Protein 4H1X (pdb70)

Structure (mmCIF, N/CA/C/O backbone):
data_4H1X
#
_entry.id   4H1X
#
_cell.length_a   72.743
_cell.length_b   61.624
_cell.length_c   67.227
_cell.angle_alpha   90.000
_cell.angle_beta   120.300
_cell.angle_gamma   90.000
#
_symmetry.space_group_name_H-M   'C 1 2 1'
#
loop_
_entity.id
_entity.type
_entity.pdbx_description
1 polymer 'Phosphate-binding protein pstS 2'
2 non-polymer 'CHLORIDE ION'
3 non-polymer 'CITRIC ACID'
4 water water
#
loop_
_atom_site.group_PDB
_atom_site.id
_atom_site.type_symbol
_atom_site.label_atom_id
_atom_site.label_alt_id
_atom_site.label_comp_id
_atom_site.label_asym_id
_atom_site.label_entity_id
_atom_site.label_seq_id
_atom_site.pdbx_PDB_ins_code
_atom_site.Cartn_x
_atom_site.Cartn_y
_atom_site.Cartn_z
_atom_site.occupancy
_atom_site.B_iso_or_equiv
_atom_site.auth_seq_id
_atom_site.auth_comp_id
_atom_site.auth_asym_id
_atom_site.auth_atom_id
_atom_site.pdbx_PDB_model_num
ATOM 1 N N . GLY A 1 9 ? 4.628 -15.500 8.242 1.00 34.93 35 GLY A N 1
ATOM 2 C CA . GLY A 1 9 ? 3.537 -14.779 8.890 1.00 33.83 35 GLY A CA 1
ATOM 3 C C . GLY A 1 9 ? 3.603 -13.270 8.727 1.00 33.61 35 GLY A C 1
ATOM 4 O O . GLY A 1 9 ? 4.488 -12.763 8.035 1.00 30.90 35 GLY A O 1
ATOM 5 N N . THR A 1 10 ? 2.659 -12.553 9.385 1.00 28.57 36 THR A N 1
ATOM 6 C CA . THR A 1 10 ? 2.490 -11.091 9.371 1.00 27.65 36 THR A CA 1
ATOM 7 C C . THR A 1 10 ? 3.614 -10.380 10.157 1.00 26.50 36 THR A C 1
ATOM 8 O O . THR A 1 10 ? 3.800 -10.659 11.346 1.00 26.08 36 THR A O 1
ATOM 12 N N . ILE A 1 11 ? 4.300 -9.427 9.515 1.00 18.05 37 ILE A N 1
ATOM 13 C CA . ILE A 1 11 ? 5.392 -8.688 10.180 1.00 16.47 37 ILE A CA 1
ATOM 14 C C . ILE A 1 11 ? 4.814 -7.732 11.238 1.00 19.86 37 ILE A C 1
ATOM 15 O O . ILE A 1 11 ? 3.895 -6.954 10.936 1.00 21.30 37 ILE A O 1
ATOM 20 N N . GLU A 1 12 ? 5.349 -7.799 12.469 1.00 14.89 38 GLU A N 1
ATOM 21 C CA A GLU A 1 12 ? 4.942 -6.911 13.559 0.50 13.87 38 GLU A CA 1
ATOM 22 C CA B GLU A 1 12 ? 4.928 -6.907 13.555 0.50 14.14 38 GLU A CA 1
ATOM 23 C C . GLU A 1 12 ? 6.005 -5.816 13.662 1.00 15.72 38 GLU A C 1
ATOM 24 O O . GLU A 1 12 ? 7.106 -6.056 14.165 1.00 15.76 38 GLU A O 1
ATOM 35 N N . VAL A 1 13 ? 5.704 -4.638 13.108 1.00 9.92 39 VAL A N 1
ATOM 36 C CA . VAL A 1 13 ? 6.649 -3.527 13.106 1.00 9.54 39 VAL A CA 1
ATOM 37 C C . VAL A 1 13 ? 6.644 -2.860 14.491 1.00 12.72 39 VAL A C 1
ATOM 38 O O . VAL A 1 13 ? 5.592 -2.445 14.985 1.00 12.39 39 VAL A O 1
ATOM 42 N N . ILE A 1 14 ? 7.807 -2.776 15.111 1.00 10.51 40 ILE A N 1
ATOM 43 C CA . ILE A 1 14 ? 7.970 -2.095 16.400 1.00 10.52 40 ILE A CA 1
ATOM 44 C C . ILE A 1 14 ? 8.566 -0.729 16.117 1.00 14.35 40 ILE A C 1
ATOM 45 O O . ILE A 1 14 ? 9.690 -0.659 15.625 1.00 13.59 40 ILE A O 1
ATOM 50 N N . SER A 1 15 ? 7.828 0.343 16.419 1.00 12.40 41 SER A N 1
ATOM 51 C CA . SER A 1 15 ? 8.332 1.706 16.230 1.00 12.01 41 SER A CA 1
ATOM 52 C C . SER A 1 15 ? 8.698 2.322 17.578 1.00 14.40 41 SER A C 1
ATOM 53 O O . SER A 1 15 ? 8.114 1.959 18.606 1.00 13.40 41 SER A O 1
ATOM 56 N N . ARG A 1 16 ? 9.640 3.283 17.583 1.00 10.90 42 ARG A N 1
ATOM 57 C CA . ARG A 1 16 ? 9.901 4.029 18.800 1.00 11.06 42 ARG A CA 1
ATOM 58 C C . ARG A 1 16 ? 8.802 5.100 18.931 1.00 15.08 42 ARG A C 1
ATOM 59 O O . ARG A 1 16 ? 8.065 5.339 17.972 1.00 13.67 42 ARG A O 1
ATOM 67 N N . GLU A 1 17 ? 8.638 5.685 20.131 1.00 13.27 43 GLU A N 1
ATOM 68 C CA . GLU A 1 17 ? 7.602 6.692 20.375 1.00 14.03 43 GLU A CA 1
ATOM 69 C C . GLU A 1 17 ? 7.853 7.969 19.574 1.00 17.66 43 GLU A C 1
ATOM 70 O O . GLU A 1 17 ? 8.978 8.239 19.181 1.00 16.52 43 GLU A O 1
ATOM 76 N N . ASN A 1 18 ? 6.783 8.722 19.300 1.00 15.78 44 ASN A N 1
ATOM 77 C CA . ASN A 1 18 ? 6.861 9.993 18.577 1.00 15.78 44 ASN A CA 1
ATOM 78 C C . ASN A 1 18 ? 7.790 10.955 19.324 1.00 17.50 44 ASN A C 1
ATOM 79 O O . ASN A 1 18 ? 7.684 11.077 20.545 1.00 18.73 44 ASN A O 1
ATOM 84 N N . GLY A 1 19 ? 8.708 11.577 18.603 1.00 13.74 45 GLY A N 1
ATOM 85 C CA . GLY A 1 19 ? 9.677 12.500 19.189 1.00 14.40 45 GLY A CA 1
ATOM 86 C C . GLY A 1 19 ? 10.998 11.853 19.553 1.00 17.40 45 GLY A C 1
ATOM 87 O O . GLY A 1 19 ? 11.951 12.562 19.879 1.00 17.55 45 GLY A O 1
ATOM 88 N N . SER A 1 20 ? 11.075 10.497 19.513 1.00 13.66 46 SER A N 1
ATOM 89 C CA . SER A 1 20 ? 12.324 9.763 19.786 1.00 12.98 46 SER A CA 1
ATOM 90 C C . SER A 1 20 ? 13.413 10.200 18.798 1.00 14.69 46 SER A C 1
ATOM 91 O O . SER A 1 20 ? 13.155 10.251 17.597 1.00 12.08 46 SER A O 1
ATOM 94 N N . GLY A 1 21 ? 14.616 10.491 19.289 1.00 14.29 47 GLY A N 1
ATOM 95 C CA . GLY A 1 21 ? 15.717 10.862 18.396 1.00 13.98 47 GLY A CA 1
ATOM 96 C C . GLY A 1 21 ? 16.128 9.722 17.473 1.00 16.98 47 GLY A C 1
ATOM 97 O O . GLY A 1 21 ? 16.425 9.950 16.299 1.00 15.71 47 GLY A O 1
ATOM 98 N N . THR A 1 22 ? 16.106 8.474 17.986 1.00 13.65 48 THR A N 1
ATOM 99 C CA . THR A 1 22 ? 16.439 7.285 17.198 1.00 14.36 48 THR A CA 1
ATOM 100 C C . THR A 1 22 ? 15.400 7.093 16.094 1.00 16.22 48 THR A C 1
ATOM 101 O O . THR A 1 22 ? 15.777 6.783 14.959 1.00 14.37 48 THR A O 1
ATOM 105 N N . ARG A 1 23 ? 14.104 7.348 16.413 1.00 13.36 49 ARG A N 1
ATOM 106 C CA . ARG A 1 23 ? 13.042 7.271 15.400 1.00 11.96 49 ARG A CA 1
ATOM 107 C C . ARG A 1 23 ? 13.286 8.321 14.302 1.00 14.96 49 ARG A C 1
ATOM 108 O O . ARG A 1 23 ? 13.166 8.009 13.124 1.00 13.72 49 ARG A O 1
ATOM 116 N N . GLY A 1 24 ? 13.620 9.535 14.712 1.00 14.24 50 GLY A N 1
ATOM 117 C CA . GLY A 1 24 ? 13.886 10.637 13.789 1.00 14.58 50 GLY A CA 1
ATOM 118 C C . GLY A 1 24 ? 14.999 10.279 12.826 1.00 17.28 50 GLY A C 1
ATOM 119 O O . GLY A 1 24 ? 14.858 10.455 11.619 1.00 17.83 50 GLY A O 1
ATOM 120 N N . ALA A 1 25 ? 16.094 9.739 13.361 1.00 14.79 51 ALA A N 1
ATOM 121 C CA . ALA A 1 25 ? 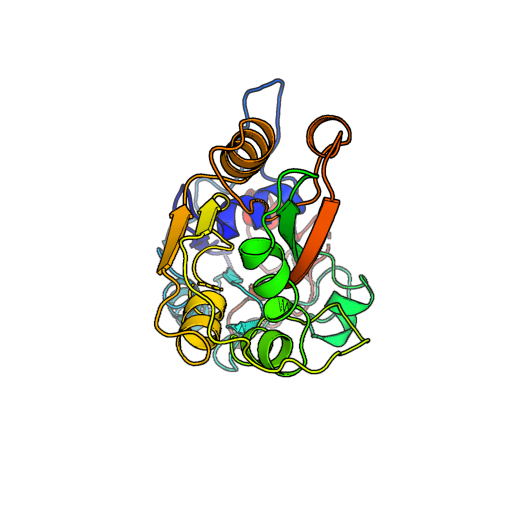17.251 9.341 12.554 1.00 15.19 51 ALA A CA 1
ATOM 122 C C . ALA A 1 25 ? 16.892 8.201 11.603 1.00 17.17 51 ALA A C 1
ATOM 123 O O . ALA A 1 25 ? 17.151 8.295 10.396 1.00 17.73 51 ALA A O 1
ATOM 125 N N . PHE A 1 26 ? 16.294 7.126 12.143 1.00 11.83 52 PHE A N 1
ATOM 126 C CA . PHE A 1 26 ? 15.902 5.960 11.355 1.00 12.14 52 PHE A CA 1
ATOM 127 C C . PHE A 1 26 ? 15.000 6.348 10.185 1.00 15.61 52 PHE A C 1
ATOM 128 O O . PHE A 1 26 ? 15.285 5.979 9.053 1.00 14.81 52 PHE A O 1
ATOM 136 N N . THR A 1 27 ? 13.916 7.078 10.456 1.00 14.28 53 THR A N 1
ATOM 137 C CA . THR A 1 27 ? 12.968 7.457 9.414 1.00 14.36 53 THR A CA 1
ATOM 138 C C . THR A 1 27 ? 13.608 8.416 8.393 1.00 18.02 53 THR A C 1
ATOM 139 O O . THR A 1 27 ? 13.299 8.308 7.212 1.00 18.02 53 THR A O 1
ATOM 143 N N . GLU A 1 28 ? 14.515 9.310 8.833 1.00 14.96 54 GLU A N 1
ATOM 144 C CA . GLU A 1 28 ? 15.217 10.205 7.894 1.00 17.14 54 GLU A CA 1
ATOM 145 C C . GLU A 1 28 ? 16.156 9.389 6.965 1.00 21.63 54 GLU A C 1
ATOM 146 O O . GLU A 1 28 ? 16.089 9.527 5.741 1.00 21.13 54 GLU A O 1
ATOM 152 N N . ILE A 1 29 ? 17.029 8.560 7.557 1.00 18.15 55 ILE A N 1
ATOM 153 C CA . ILE A 1 29 ? 18.014 7.769 6.807 1.00 18.13 55 ILE A CA 1
ATOM 154 C C . ILE A 1 29 ? 17.347 6.800 5.794 1.00 23.05 55 ILE A C 1
ATOM 155 O O . ILE A 1 29 ? 17.820 6.696 4.657 1.00 23.26 55 ILE A O 1
ATOM 160 N N . THR A 1 30 ? 16.268 6.104 6.190 1.00 19.08 56 THR A N 1
ATOM 161 C CA . THR A 1 30 ? 15.566 5.161 5.299 1.00 19.53 56 THR A CA 1
ATOM 162 C C . THR A 1 30 ? 14.656 5.872 4.260 1.00 23.81 56 THR A C 1
ATOM 163 O O . THR A 1 30 ? 14.167 5.219 3.336 1.00 23.31 56 THR A O 1
ATOM 167 N N . GLY A 1 31 ? 14.405 7.169 4.448 1.00 21.18 57 GLY A N 1
ATOM 168 C CA . GLY A 1 31 ? 13.550 7.954 3.562 1.00 21.88 57 GLY A CA 1
ATOM 169 C C . GLY A 1 31 ? 12.059 7.838 3.833 1.00 27.21 57 GLY A C 1
ATOM 170 O O . GLY A 1 31 ? 11.242 8.237 2.989 1.00 28.20 57 GLY A O 1
ATOM 171 N N . ILE A 1 32 ? 11.698 7.284 5.023 1.00 21.91 58 ILE A N 1
ATOM 172 C CA A ILE A 1 32 ? 10.315 7.112 5.476 0.50 21.39 58 ILE A CA 1
ATOM 173 C CA B ILE A 1 32 ? 10.323 7.114 5.492 0.50 21.85 58 ILE A CA 1
ATOM 174 C C . ILE A 1 32 ? 9.771 8.484 5.883 1.00 24.22 58 ILE A C 1
ATOM 175 O O . ILE A 1 32 ? 8.570 8.713 5.787 1.00 22.45 58 ILE A O 1
ATOM 184 N N . LEU A 1 33 ? 10.663 9.387 6.323 1.00 22.73 59 LEU A N 1
ATOM 185 C CA . LEU A 1 33 ? 10.343 10.759 6.708 1.00 24.55 59 LEU A CA 1
ATOM 186 C C . LEU A 1 33 ? 10.646 11.611 5.488 1.00 33.27 59 LEU A C 1
ATOM 187 O O . LEU A 1 33 ? 11.819 11.804 5.153 1.00 31.30 59 LEU A O 1
ATOM 192 N N . LYS A 1 34 ? 9.588 12.039 4.780 1.00 34.38 60 LYS A N 1
ATOM 193 C CA . LYS A 1 34 ? 9.684 12.837 3.552 1.00 36.96 60 LYS A CA 1
ATOM 194 C C . LYS A 1 34 ? 9.204 14.264 3.779 1.00 45.61 60 LYS A C 1
ATOM 195 O O . LYS A 1 34 ? 8.243 14.480 4.514 1.00 44.37 60 LYS A O 1
ATOM 201 N N . LYS A 1 35 ? 9.854 15.236 3.126 1.00 47.73 61 LYS A N 1
ATOM 202 C CA . LYS A 1 35 ? 9.456 16.635 3.231 1.00 50.51 61 LYS A CA 1
ATOM 203 C C . LYS A 1 35 ? 8.854 17.114 1.912 1.00 60.60 61 LYS A C 1
ATOM 204 O O . LYS A 1 35 ? 9.563 17.2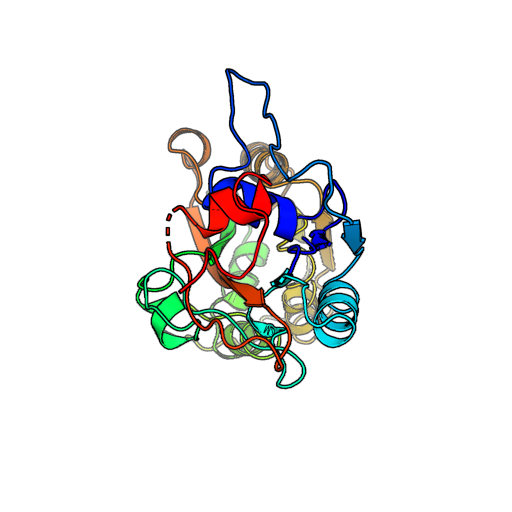03 0.903 1.00 60.56 61 LYS A O 1
ATOM 206 N N . ASP A 1 36 ? 7.535 17.385 1.917 1.00 61.61 62 ASP A N 1
ATOM 207 C CA . ASP A 1 36 ? 6.804 17.929 0.767 1.00 63.90 62 ASP A CA 1
ATOM 208 C C . ASP A 1 36 ? 6.650 19.445 1.003 1.00 70.80 62 ASP A C 1
ATOM 209 O O . ASP A 1 36 ? 5.536 19.974 1.104 1.00 71.35 62 ASP A O 1
ATOM 211 N N . GLY A 1 37 ? 7.805 20.105 1.125 1.00 68.17 63 GLY A N 1
ATOM 212 C CA . GLY A 1 37 ? 7.957 21.526 1.418 1.00 68.77 63 GLY A CA 1
ATOM 213 C C . GLY A 1 37 ? 8.663 21.703 2.747 1.00 73.09 63 GLY A C 1
ATOM 214 O O . GLY A 1 37 ? 9.676 21.038 2.999 1.00 72.41 63 GLY A O 1
ATOM 215 N N . ASP A 1 38 ? 8.122 22.575 3.622 1.00 70.05 64 ASP A N 1
ATOM 216 C CA . ASP A 1 38 ? 8.657 22.778 4.976 1.00 69.10 64 ASP A CA 1
ATOM 217 C C . ASP A 1 38 ? 7.774 22.008 5.993 1.00 71.16 64 ASP A C 1
ATOM 218 O O . ASP A 1 38 ? 7.770 22.314 7.191 1.00 71.10 64 ASP A O 1
ATOM 223 N N . LYS A 1 39 ? 7.045 20.989 5.485 1.00 65.50 65 LYS A N 1
ATOM 224 C CA . LYS A 1 39 ? 6.174 20.083 6.231 1.00 63.81 65 LYS A CA 1
ATOM 225 C C . LYS A 1 39 ? 6.658 18.644 6.013 1.00 63.26 65 LYS A C 1
ATOM 226 O O . LYS A 1 39 ? 6.651 18.152 4.878 1.00 63.21 65 LYS A O 1
ATOM 228 N N . LYS A 1 40 ? 7.119 17.991 7.093 1.00 55.56 66 LYS A N 1
ATOM 229 C CA . LYS A 1 40 ? 7.632 16.617 7.049 1.00 52.70 66 LYS A CA 1
ATOM 230 C C . LYS A 1 40 ? 6.534 15.598 7.383 1.00 50.29 66 LYS A C 1
ATOM 231 O O . LYS A 1 40 ? 5.825 15.770 8.381 1.00 50.63 66 LYS A O 1
ATOM 237 N N . ILE A 1 41 ? 6.398 14.546 6.544 1.00 41.32 67 ILE A N 1
ATOM 238 C CA A ILE A 1 41 ? 5.426 13.469 6.750 0.50 39.94 67 ILE A CA 1
ATOM 239 C CA B ILE A 1 41 ? 5.420 13.473 6.751 0.50 39.75 67 ILE A CA 1
ATOM 240 C C . ILE A 1 41 ? 6.179 12.177 7.100 1.00 39.73 67 ILE A C 1
ATOM 241 O O . ILE A 1 41 ? 7.035 11.735 6.331 1.00 38.09 67 ILE A O 1
ATOM 250 N N . ASP A 1 42 ? 5.879 11.599 8.286 1.00 31.83 68 ASP A N 1
ATOM 251 C CA . ASP A 1 42 ? 6.473 10.348 8.772 1.00 28.93 68 ASP A CA 1
ATOM 252 C C . ASP A 1 42 ? 5.600 9.213 8.254 1.00 30.30 68 ASP A C 1
ATOM 253 O O . ASP A 1 42 ? 4.480 9.025 8.744 1.00 30.75 68 ASP A O 1
ATOM 258 N N . ASN A 1 43 ? 6.110 8.443 7.280 1.00 23.15 69 ASN A N 1
ATOM 259 C CA . ASN A 1 43 ? 5.329 7.365 6.677 1.00 21.83 69 ASN A CA 1
ATOM 260 C C . ASN A 1 43 ? 5.441 6.018 7.432 1.00 21.85 69 ASN A C 1
ATOM 261 O O . ASN A 1 43 ? 5.085 4.977 6.863 1.00 20.11 69 ASN A O 1
ATOM 266 N N . THR A 1 44 ? 5.866 6.040 8.715 1.00 18.46 70 THR A N 1
ATOM 267 C CA . THR A 1 44 ? 5.944 4.820 9.542 1.00 17.19 70 THR A CA 1
ATOM 268 C C . THR A 1 44 ? 4.601 4.095 9.475 1.00 19.53 70 THR A C 1
ATOM 269 O O . THR A 1 44 ? 3.556 4.734 9.657 1.00 18.81 70 THR A O 1
ATOM 273 N N . ALA A 1 45 ? 4.627 2.779 9.206 1.00 16.51 71 ALA A N 1
ATOM 274 C CA . ALA A 1 45 ? 3.420 1.952 9.112 1.00 16.69 71 ALA A CA 1
ATOM 275 C C . ALA A 1 45 ? 2.403 2.318 10.202 1.00 19.19 71 ALA A C 1
ATOM 276 O O . ALA A 1 45 ? 2.767 2.411 11.379 1.00 16.47 71 ALA A O 1
ATOM 278 N N . LYS A 1 46 ? 1.144 2.567 9.794 1.00 17.76 72 LYS A N 1
ATOM 279 C CA . LYS A 1 46 ? 0.072 2.911 10.736 1.00 18.53 72 LYS A CA 1
ATOM 280 C C . LYS A 1 46 ? -0.289 1.710 11.635 1.00 18.73 72 LYS A C 1
ATOM 281 O O . LYS A 1 46 ? -0.929 1.910 12.657 1.00 18.43 72 LYS A O 1
ATOM 287 N N . THR A 1 47 ? 0.146 0.482 11.271 1.00 14.45 73 THR A N 1
ATOM 288 C CA . THR A 1 47 ? -0.104 -0.721 12.082 1.00 14.64 73 THR A CA 1
ATOM 289 C C . THR A 1 47 ? 0.972 -0.910 13.156 1.00 16.39 73 THR A C 1
ATOM 290 O O . THR A 1 47 ? 0.781 -1.733 14.065 1.00 15.64 73 THR A O 1
ATOM 294 N N . ALA A 1 48 ? 2.117 -0.182 13.045 1.00 12.50 74 ALA A N 1
ATOM 295 C CA . ALA A 1 48 ? 3.241 -0.345 13.975 1.00 11.80 74 ALA A CA 1
ATOM 296 C C . ALA A 1 48 ? 2.852 -0.077 15.422 1.00 14.07 74 ALA A C 1
ATOM 297 O O . ALA A 1 48 ? 2.109 0.860 15.716 1.00 13.33 74 ALA A O 1
ATOM 299 N N . VAL A 1 49 ? 3.314 -0.940 16.327 1.00 11.40 75 VAL A N 1
ATOM 300 C CA . VAL A 1 49 ? 3.078 -0.728 17.765 1.00 11.67 75 VAL A CA 1
ATOM 301 C C . VAL A 1 49 ? 4.266 0.071 18.293 1.00 15.24 75 VAL A C 1
ATOM 302 O O . VAL A 1 49 ? 5.343 0.071 17.691 1.00 16.02 75 VAL A O 1
ATOM 306 N N . ILE A 1 50 ? 4.089 0.729 19.424 1.00 10.28 76 ILE A N 1
ATOM 307 C CA . ILE A 1 50 ? 5.116 1.619 19.975 1.00 10.11 76 ILE A CA 1
ATOM 308 C C . ILE A 1 50 ? 5.795 1.057 21.214 1.00 13.69 76 ILE A C 1
ATOM 309 O O . ILE A 1 50 ? 5.122 0.549 22.135 1.00 12.45 76 ILE A O 1
ATOM 314 N N . GLN A 1 51 ? 7.120 1.276 21.280 1.00 10.47 77 GLN A N 1
ATOM 315 C CA . GLN A 1 51 ? 7.960 0.993 22.444 1.00 11.46 77 GLN A CA 1
ATOM 316 C C . GLN A 1 51 ? 8.673 2.320 22.802 1.00 17.32 77 GLN A C 1
ATOM 317 O O . GLN A 1 51 ? 9.104 3.058 21.918 1.00 17.10 77 GLN A O 1
ATOM 323 N N . ASN A 1 52 ? 8.723 2.624 24.100 1.00 17.91 78 ASN A N 1
ATOM 324 C CA A ASN A 1 52 ? 9.222 3.895 24.639 0.50 17.43 78 ASN A CA 1
ATOM 325 C CA B ASN A 1 52 ? 9.218 3.900 24.612 0.50 17.83 78 ASN A CA 1
ATOM 326 C C . ASN A 1 52 ? 10.737 3.948 24.870 1.00 21.40 78 ASN A C 1
ATOM 327 O O . ASN A 1 52 ? 11.254 5.013 25.258 1.00 21.26 78 ASN A O 1
ATOM 336 N N . SER A 1 53 ? 11.457 2.832 24.664 1.00 15.72 79 SER A N 1
ATOM 337 C CA . SER A 1 53 ? 12.909 2.805 24.904 1.00 15.22 79 SER A CA 1
ATOM 338 C C . SER A 1 53 ? 13.601 1.700 24.131 1.00 19.94 79 SER A C 1
ATOM 339 O O . SER A 1 53 ? 12.932 0.786 23.638 1.00 17.21 79 SER A O 1
ATOM 342 N N . THR A 1 54 ? 14.955 1.722 24.154 1.00 18.41 80 THR A N 1
ATOM 343 C CA . THR A 1 54 ? 15.793 0.682 23.565 1.00 19.05 80 THR A CA 1
ATOM 344 C C . THR A 1 54 ? 15.455 -0.669 24.224 1.00 20.46 80 THR A C 1
ATOM 345 O O . THR A 1 54 ? 15.274 -1.652 23.499 1.00 17.65 80 THR A O 1
ATOM 349 N N . GLU A 1 55 ? 15.339 -0.703 25.589 1.00 16.43 81 GLU A N 1
ATOM 350 C CA A GLU A 1 55 ? 15.014 -1.905 26.362 0.50 17.24 81 GLU A CA 1
ATOM 351 C CA B GLU A 1 55 ? 15.043 -1.962 26.282 0.50 17.13 81 GLU A CA 1
ATOM 352 C C . GLU A 1 55 ? 13.643 -2.464 25.937 1.00 20.31 81 GLU A C 1
ATOM 353 O O . GLU A 1 55 ? 13.459 -3.676 25.844 1.00 20.39 81 GLU A O 1
ATOM 364 N N . GLY A 1 56 ? 12.699 -1.550 25.708 1.00 14.84 82 GLY A N 1
ATOM 365 C CA . GLY A 1 56 ? 11.3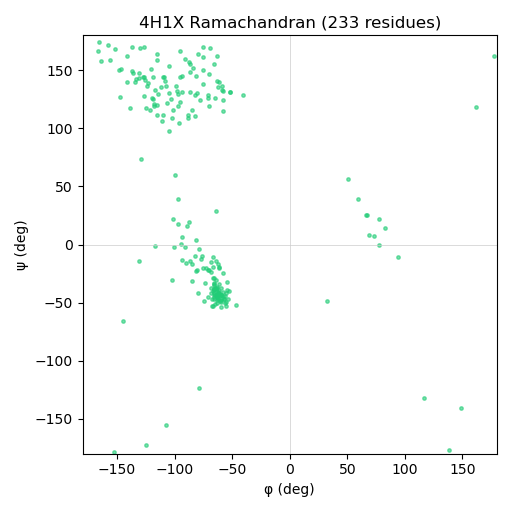42 -1.894 25.313 1.00 15.39 82 GLY A CA 1
ATOM 366 C C . GLY A 1 56 ? 11.319 -2.536 23.937 1.00 16.93 82 GLY A C 1
ATOM 367 O O . GLY A 1 56 ? 10.626 -3.539 23.737 1.00 14.33 82 GLY A O 1
ATOM 368 N N . VAL A 1 57 ? 12.126 -1.983 22.992 1.00 12.53 83 VAL A N 1
ATOM 369 C CA . VAL A 1 57 ? 12.240 -2.548 21.629 1.00 10.99 83 VAL A CA 1
ATOM 370 C C . VAL A 1 57 ? 12.831 -3.963 21.750 1.00 14.46 83 VAL A C 1
ATOM 371 O O . VAL A 1 57 ? 12.224 -4.905 21.244 1.00 12.44 83 VAL A O 1
ATOM 375 N N . LEU A 1 58 ? 13.950 -4.118 22.488 1.00 13.81 84 LEU A N 1
ATOM 376 C CA . LEU A 1 58 ? 14.613 -5.424 22.713 1.00 14.75 84 LEU A CA 1
ATOM 377 C C . LEU A 1 58 ? 13.647 -6.458 23.267 1.00 17.08 84 LEU A C 1
ATOM 378 O O . LEU A 1 58 ? 13.581 -7.561 22.728 1.00 17.30 84 LEU A O 1
ATOM 383 N N . SER A 1 59 ? 12.861 -6.091 24.291 1.00 15.27 85 SER A N 1
ATOM 384 C CA . SER A 1 59 ? 11.877 -6.975 24.923 1.00 15.12 85 SER A CA 1
ATOM 385 C C . SER A 1 59 ? 10.782 -7.399 23.924 1.00 17.22 85 SER A C 1
ATOM 386 O O . SER A 1 59 ? 10.402 -8.576 23.897 1.00 16.10 85 SER A O 1
ATOM 389 N N . ALA A 1 60 ? 10.229 -6.427 23.164 1.00 12.36 86 ALA A N 1
ATOM 390 C CA . ALA A 1 60 ? 9.176 -6.692 22.189 1.00 13.48 86 ALA A CA 1
ATOM 391 C C . ALA A 1 60 ? 9.679 -7.618 21.072 1.00 15.14 86 ALA A C 1
ATOM 392 O O . ALA A 1 60 ? 8.947 -8.516 20.649 1.00 15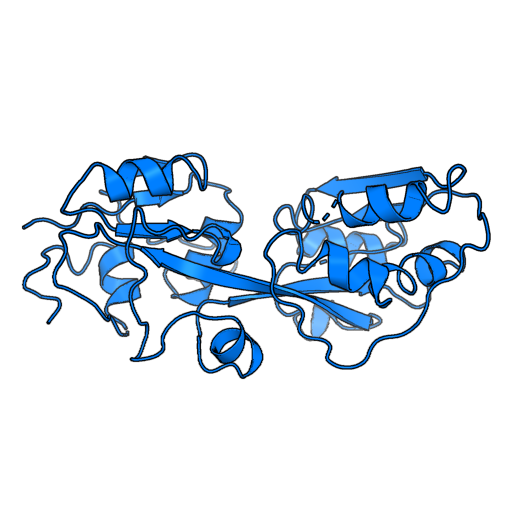.21 86 ALA A O 1
ATOM 394 N N . VAL A 1 61 ? 10.913 -7.384 20.566 1.00 11.23 87 VAL A N 1
ATOM 395 C CA . VAL A 1 61 ? 11.456 -8.223 19.473 1.00 10.43 87 VAL A CA 1
ATOM 396 C C . VAL A 1 61 ? 11.788 -9.635 20.011 1.00 14.22 87 VAL A C 1
ATOM 397 O O . VAL A 1 61 ? 11.402 -10.629 19.397 1.00 12.40 87 VAL A O 1
ATOM 401 N N . GLN A 1 62 ? 12.447 -9.720 21.183 1.00 15.11 88 GLN A N 1
ATOM 402 C CA . GLN A 1 62 ? 12.732 -11.033 21.796 1.00 15.71 88 GLN A CA 1
ATOM 403 C C . GLN A 1 62 ? 11.417 -11.792 22.114 1.00 18.28 88 GLN A C 1
ATOM 404 O O . GLN A 1 62 ? 11.387 -13.014 22.049 1.00 17.85 88 GLN A O 1
ATOM 410 N N . GLY A 1 63 ? 10.364 -11.057 22.480 1.00 15.71 89 GLY A N 1
ATOM 411 C CA . GLY A 1 63 ? 9.087 -11.629 22.894 1.00 15.57 89 GLY A CA 1
ATOM 412 C C . GLY A 1 63 ? 8.114 -12.046 21.808 1.00 18.96 89 GLY A C 1
ATOM 413 O O . GLY A 1 63 ? 7.091 -12.689 22.092 1.00 19.06 89 GLY A O 1
ATOM 414 N N . ASN A 1 64 ? 8.406 -11.681 20.552 1.00 15.52 90 ASN A N 1
ATOM 415 C CA . ASN A 1 64 ? 7.498 -11.980 19.454 1.00 15.43 90 ASN A CA 1
ATOM 416 C C . ASN A 1 64 ? 8.290 -12.431 18.225 1.00 17.08 90 ASN A C 1
ATOM 417 O O . ASN A 1 64 ? 9.068 -11.645 17.686 1.00 14.87 90 ASN A O 1
ATOM 422 N N . ALA A 1 65 ? 8.074 -13.692 17.781 1.00 14.97 91 ALA A N 1
ATOM 423 C CA . ALA A 1 65 ? 8.795 -14.288 16.643 1.00 14.54 91 ALA A CA 1
ATOM 424 C C . ALA A 1 65 ? 8.713 -13.468 15.338 1.00 17.46 91 ALA A C 1
ATOM 425 O O . ALA A 1 65 ? 9.651 -13.527 14.536 1.00 15.42 91 ALA A O 1
ATOM 427 N N . ASN A 1 66 ? 7.584 -12.767 15.112 1.00 14.73 92 ASN A N 1
ATOM 428 C CA . ASN A 1 66 ? 7.335 -12.002 13.878 1.00 15.24 92 ASN A CA 1
ATOM 429 C C . ASN A 1 66 ? 7.726 -10.529 13.955 1.00 15.71 92 ASN A C 1
ATOM 430 O O . ASN A 1 66 ? 7.443 -9.781 13.006 1.00 14.25 92 ASN A O 1
ATOM 435 N N . ALA A 1 67 ? 8.361 -10.098 15.054 1.00 12.72 93 ALA A N 1
ATOM 436 C CA . ALA A 1 67 ? 8.608 -8.673 15.209 1.00 11.45 93 ALA A CA 1
ATOM 437 C C . ALA A 1 67 ? 9.919 -8.196 14.568 1.00 12.73 93 ALA A C 1
ATOM 438 O O . ALA A 1 67 ? 10.858 -8.970 14.342 1.00 12.57 93 ALA A O 1
ATOM 440 N N . ILE A 1 68 ? 9.951 -6.900 14.258 1.00 9.34 94 ILE A N 1
ATOM 441 C CA . ILE A 1 68 ? 11.133 -6.203 13.762 1.00 8.71 94 ILE A CA 1
ATOM 442 C C . ILE A 1 68 ? 11.159 -4.817 14.391 1.00 12.03 94 ILE A C 1
ATOM 443 O O . ILE A 1 68 ? 10.108 -4.166 14.503 1.00 11.47 94 ILE A O 1
ATOM 448 N N . GLY A 1 69 ? 12.348 -4.370 14.767 1.00 8.78 95 GLY A N 1
ATOM 449 C CA . GLY A 1 69 ? 12.496 -3.053 15.382 1.00 9.74 95 GLY A CA 1
ATOM 450 C C . GLY A 1 69 ? 13.874 -2.494 15.106 1.00 14.28 95 GLY A C 1
ATOM 451 O O . GLY A 1 69 ? 14.673 -3.117 14.394 1.00 13.00 95 GLY A O 1
ATOM 452 N N . TYR A 1 70 ? 14.148 -1.297 15.646 1.00 10.53 96 TYR A N 1
ATOM 453 C CA . TYR A 1 70 ? 15.460 -0.690 15.461 1.00 9.39 96 TYR A CA 1
ATOM 454 C C . TYR A 1 70 ? 15.959 -0.175 16.807 1.00 11.91 96 TYR A C 1
ATOM 455 O O . TYR A 1 70 ? 15.170 0.319 17.624 1.00 9.83 96 TYR A O 1
ATOM 464 N N . ILE A 1 71 ? 17.260 -0.316 17.040 1.00 8.95 97 ILE A N 1
ATOM 465 C CA . ILE A 1 71 ? 17.911 0.136 18.277 1.00 8.61 97 ILE A CA 1
ATOM 466 C C . ILE A 1 71 ? 19.279 0.721 17.969 1.00 12.58 97 ILE A C 1
ATOM 467 O O . ILE A 1 71 ? 19.881 0.431 16.915 1.00 10.24 97 ILE A O 1
ATOM 472 N N . SER A 1 72 ? 19.810 1.491 18.932 1.00 12.01 98 SER A N 1
ATOM 473 C CA A SER A 1 72 ? 21.181 1.982 18.862 0.50 11.53 98 SER A CA 1
ATOM 474 C CA B SER A 1 72 ? 21.178 1.984 18.861 0.50 11.77 98 SER A CA 1
ATOM 475 C C . SER A 1 72 ? 22.093 0.747 18.782 1.00 14.42 98 SER A C 1
ATOM 476 O O . SER A 1 72 ? 21.888 -0.216 19.539 1.00 14.02 98 SER A O 1
ATOM 481 N N . LEU A 1 73 ? 23.054 0.725 17.850 1.00 11.86 99 LEU A N 1
ATOM 482 C CA . LEU A 1 73 ? 23.949 -0.424 17.646 1.00 12.34 99 LEU A CA 1
ATOM 483 C C . LEU A 1 73 ? 24.670 -0.886 18.936 1.00 15.74 99 LEU A C 1
ATOM 484 O O . LEU A 1 73 ? 24.783 -2.078 19.155 1.00 15.32 99 LEU A O 1
ATOM 489 N N . GLY A 1 74 ? 25.114 0.057 19.773 1.00 14.87 100 GLY A N 1
ATOM 490 C CA . GLY A 1 74 ? 25.798 -0.254 21.028 1.00 15.37 100 GLY A CA 1
ATOM 491 C C . GLY A 1 74 ? 24.959 -1.019 22.038 1.00 19.24 100 GLY A C 1
ATOM 492 O O . GLY A 1 74 ? 25.501 -1.589 22.995 1.00 19.25 100 GLY A O 1
ATOM 493 N N . SER A 1 75 ? 23.636 -1.032 21.843 1.00 14.86 101 SER A N 1
ATOM 494 C CA . SER A 1 75 ? 22.693 -1.714 22.724 1.00 14.77 101 SER A CA 1
ATOM 495 C C . SER A 1 75 ? 22.327 -3.130 22.262 1.00 18.64 101 SER A C 1
ATOM 496 O O . SER A 1 75 ? 21.531 -3.785 22.937 1.00 18.14 101 SER A O 1
ATOM 499 N N . LEU A 1 76 ? 22.889 -3.599 21.128 1.00 15.13 102 LEU A N 1
ATOM 500 C CA . LEU A 1 76 ? 22.615 -4.942 20.587 1.00 14.49 102 LEU A CA 1
ATOM 501 C C . LEU A 1 76 ? 23.073 -6.016 21.564 1.00 20.20 102 LEU A C 1
ATOM 502 O O . LEU A 1 76 ? 24.144 -5.879 22.171 1.00 19.76 102 LEU A O 1
ATOM 507 N N . THR A 1 77 ? 22.224 -7.038 21.775 1.00 16.34 103 THR A N 1
ATOM 508 C CA . THR A 1 77 ? 22.530 -8.193 22.626 1.00 17.55 103 THR A CA 1
ATOM 509 C C . THR A 1 77 ? 22.231 -9.475 21.872 1.00 23.10 103 THR A C 1
ATOM 510 O O . THR A 1 77 ? 21.540 -9.437 20.848 1.00 21.42 103 THR A O 1
ATOM 514 N N . LYS A 1 78 ? 22.673 -10.625 22.434 1.00 19.97 104 LYS A N 1
ATOM 515 C CA . LYS A 1 78 ? 22.423 -11.971 21.895 1.00 20.55 104 LYS A CA 1
ATOM 516 C C . LYS A 1 78 ? 20.919 -12.378 21.947 1.00 23.80 104 LYS A C 1
ATOM 517 O O . LYS A 1 78 ? 20.572 -13.400 21.360 1.00 25.05 104 LYS A O 1
ATOM 523 N N . SER A 1 79 ? 20.057 -11.599 22.656 1.00 19.56 105 SER A N 1
ATOM 524 C CA A SER A 1 79 ? 18.630 -11.902 22.813 0.50 19.13 105 SER A CA 1
ATOM 525 C CA B SER A 1 79 ? 18.626 -11.893 22.815 0.50 18.80 105 SER A CA 1
ATOM 526 C C . SER A 1 79 ? 17.829 -11.592 21.538 1.00 20.07 105 SER A C 1
ATOM 527 O O . SER A 1 79 ? 16.662 -11.984 21.423 1.00 17.23 105 SER A O 1
ATOM 532 N N . VAL A 1 80 ? 18.447 -10.871 20.598 1.00 15.79 106 VAL A N 1
ATOM 533 C CA . VAL A 1 80 ? 17.829 -10.536 19.313 1.00 14.65 106 VAL A CA 1
ATOM 534 C C . VAL A 1 80 ? 18.888 -10.737 18.214 1.00 18.01 106 VAL A C 1
ATOM 535 O O . VAL A 1 80 ? 20.085 -10.876 18.517 1.00 17.20 106 VAL A O 1
ATOM 539 N N . LYS A 1 81 ? 18.464 -10.680 16.949 1.00 13.26 107 LYS A N 1
ATOM 540 C CA . LYS A 1 81 ? 19.390 -10.843 15.829 1.00 12.72 107 LYS A CA 1
ATOM 541 C C . LYS A 1 81 ? 19.414 -9.579 14.947 1.00 14.49 107 LYS A C 1
ATOM 542 O O . LYS A 1 81 ? 18.365 -9.155 14.478 1.00 13.02 107 LYS A O 1
ATOM 548 N N . ALA A 1 82 ? 20.590 -8.999 14.716 1.00 13.34 108 ALA A N 1
ATOM 549 C CA . ALA A 1 82 ? 20.701 -7.830 13.830 1.00 13.21 108 ALA A CA 1
ATOM 550 C C . ALA A 1 82 ? 20.717 -8.309 12.371 1.00 17.41 108 ALA A C 1
ATOM 551 O O . ALA A 1 82 ? 21.472 -9.235 12.010 1.00 14.82 108 ALA A O 1
ATOM 553 N N . LEU A 1 83 ? 19.858 -7.691 11.538 1.00 13.89 109 LEU A N 1
ATOM 554 C CA . LEU A 1 83 ? 19.834 -7.989 10.113 1.00 13.71 109 LEU A CA 1
ATOM 555 C C . LEU A 1 83 ? 21.014 -7.338 9.427 1.00 15.68 109 LEU A C 1
ATOM 556 O O . LEU A 1 83 ? 21.464 -6.270 9.846 1.00 13.73 109 LEU A O 1
ATOM 561 N N . GLU A 1 84 ? 21.500 -7.962 8.347 1.00 12.73 110 GLU A N 1
ATOM 562 C CA . GLU A 1 84 ? 22.501 -7.312 7.515 1.00 12.01 110 GLU A CA 1
ATOM 563 C C . GLU A 1 84 ? 21.720 -6.355 6.598 1.00 18.03 110 GLU A C 1
ATOM 564 O O . GLU A 1 84 ? 20.583 -6.672 6.229 1.00 17.46 110 GLU A O 1
ATOM 570 N N . ILE A 1 85 ? 22.285 -5.184 6.274 1.00 16.33 111 ILE A N 1
ATOM 571 C CA A ILE A 1 85 ? 21.605 -4.233 5.386 0.50 17.39 111 ILE A CA 1
ATOM 572 C CA B ILE A 1 85 ? 21.623 -4.193 5.407 0.50 16.19 111 ILE A CA 1
ATOM 573 C C . ILE A 1 85 ? 22.476 -4.066 4.151 1.00 23.64 111 ILE A C 1
ATOM 574 O O . ILE A 1 85 ? 23.652 -3.698 4.266 1.00 23.79 111 ILE A O 1
ATOM 583 N N . ASP A 1 86 ? 21.908 -4.400 2.973 1.00 22.52 112 ASP A N 1
ATOM 584 C CA . ASP A 1 86 ? 22.632 -4.381 1.685 1.00 24.03 112 ASP A CA 1
ATOM 585 C C . ASP A 1 86 ? 23.834 -5.337 1.759 1.00 28.02 112 ASP A C 1
ATOM 586 O O . ASP A 1 86 ? 24.926 -5.014 1.279 1.00 28.89 112 ASP A O 1
ATOM 591 N N . GLY A 1 87 ? 23.627 -6.481 2.412 1.00 23.50 113 GLY A N 1
ATOM 592 C CA . GLY A 1 87 ? 24.646 -7.504 2.622 1.00 23.32 113 GLY A CA 1
ATOM 593 C C . GLY A 1 87 ? 25.777 -7.137 3.571 1.00 26.36 113 GLY A C 1
ATOM 594 O O . GLY A 1 87 ? 26.732 -7.920 3.692 1.00 26.61 113 GLY A O 1
ATOM 595 N N . VAL A 1 88 ? 25.668 -5.969 4.285 1.00 18.88 114 VAL A N 1
ATOM 596 C CA . VAL A 1 88 ? 26.681 -5.460 5.245 1.00 17.75 114 VAL A CA 1
ATOM 597 C C . VAL A 1 88 ? 26.241 -5.706 6.699 1.00 19.70 114 VAL A C 1
ATOM 598 O O . VAL A 1 88 ? 25.175 -5.244 7.122 1.00 18.22 114 VAL A O 1
ATOM 602 N N . LYS A 1 89 ? 27.109 -6.372 7.476 1.00 17.36 115 LYS A N 1
ATOM 603 C CA . LYS A 1 89 ? 26.893 -6.658 8.886 1.00 16.93 115 LYS A CA 1
ATOM 604 C C . LYS A 1 89 ? 27.278 -5.453 9.698 1.00 19.53 115 LYS A C 1
ATOM 605 O O . LYS A 1 89 ? 28.404 -4.953 9.550 1.00 18.33 115 LYS A O 1
ATOM 611 N N . ALA A 1 90 ? 26.371 -5.007 10.585 1.00 16.81 116 ALA A N 1
ATOM 612 C CA . ALA A 1 90 ? 26.630 -3.879 11.467 1.00 17.34 116 ALA A CA 1
ATOM 613 C C . ALA A 1 90 ? 27.758 -4.210 12.465 1.00 21.13 116 ALA A C 1
ATOM 614 O O . ALA A 1 90 ? 27.700 -5.234 13.158 1.00 19.83 116 ALA A O 1
ATOM 616 N N . SER A 1 91 ? 28.785 -3.352 12.512 1.00 18.00 117 SER A N 1
ATOM 617 C CA . SER A 1 91 ? 29.918 -3.477 13.444 1.00 17.16 117 SER A CA 1
ATOM 618 C C . SER A 1 91 ? 30.708 -2.204 13.467 1.00 20.87 117 SER A C 1
ATOM 619 O O . SER A 1 91 ? 30.574 -1.377 12.562 1.00 18.41 117 SER A O 1
ATOM 622 N N . ARG A 1 92 ? 31.597 -2.082 14.467 1.00 19.19 118 ARG A N 1
ATOM 623 C CA . ARG A 1 92 ? 32.546 -0.984 14.599 1.00 18.51 118 ARG A CA 1
ATOM 624 C C . ARG A 1 92 ? 33.218 -0.739 13.262 1.00 21.17 118 ARG A C 1
ATOM 625 O O . ARG A 1 92 ? 33.180 0.381 12.767 1.00 21.90 118 ARG A O 1
ATOM 633 N N . ASP A 1 93 ? 33.774 -1.801 12.650 1.00 19.32 119 ASP A N 1
ATOM 634 C CA . ASP A 1 93 ? 34.507 -1.720 11.395 1.00 19.64 119 ASP A CA 1
ATOM 635 C C . ASP A 1 93 ? 33.676 -1.217 10.196 1.00 21.68 119 ASP A C 1
ATOM 636 O O . ASP A 1 93 ? 34.182 -0.392 9.433 1.00 22.56 119 ASP A O 1
ATOM 641 N N . THR A 1 94 ? 32.428 -1.694 10.016 1.00 15.98 120 THR A N 1
ATOM 642 C CA . THR A 1 94 ? 31.615 -1.307 8.849 1.00 13.61 120 THR A CA 1
ATOM 643 C C . THR A 1 94 ? 30.961 0.059 9.046 1.00 17.55 120 THR A C 1
ATOM 644 O O . THR A 1 94 ? 30.638 0.735 8.047 1.00 16.97 120 THR A O 1
ATOM 648 N N . VAL A 1 95 ? 30.805 0.492 10.319 1.00 13.55 121 VAL A N 1
ATOM 649 C CA . VAL A 1 95 ? 30.293 1.832 10.566 1.00 12.68 121 VAL A CA 1
ATOM 650 C C . VAL A 1 95 ? 31.436 2.810 10.254 1.00 19.93 121 VAL A C 1
ATOM 651 O O . VAL A 1 95 ? 31.228 3.766 9.509 1.00 18.95 121 VAL A O 1
ATOM 655 N N . LEU A 1 96 ? 32.645 2.532 10.808 1.00 18.46 122 LEU A N 1
ATOM 656 C CA . LEU A 1 96 ? 33.845 3.354 10.610 1.00 21.08 122 LEU A CA 1
ATOM 657 C C . LEU A 1 96 ? 34.197 3.553 9.129 1.00 26.19 122 LEU A C 1
ATOM 658 O O . LEU A 1 96 ? 34.388 4.690 8.699 1.00 26.19 122 LEU A O 1
ATOM 663 N N . ASP A 1 97 ? 34.235 2.470 8.342 1.00 24.42 123 ASP A N 1
ATOM 664 C CA . ASP A 1 97 ? 34.599 2.583 6.931 1.00 25.35 123 ASP A CA 1
ATOM 665 C C . ASP A 1 97 ? 33.416 3.027 6.019 1.00 28.68 123 ASP A C 1
ATOM 666 O O . ASP A 1 97 ? 33.592 3.089 4.806 1.00 29.70 123 ASP A O 1
ATOM 671 N N . GLY A 1 98 ? 32.250 3.328 6.600 1.00 23.37 124 GLY A N 1
ATOM 672 C CA . GLY A 1 98 ? 31.076 3.783 5.853 1.00 22.65 124 GLY A CA 1
ATOM 673 C C . GLY A 1 98 ? 30.325 2.748 5.028 1.00 25.74 124 GLY A C 1
ATOM 674 O O . GLY A 1 98 ? 29.415 3.114 4.271 1.00 26.48 124 GLY A O 1
ATOM 675 N N . GLU A 1 99 ? 30.685 1.449 5.145 1.00 19.82 125 GLU A N 1
ATOM 676 C CA . GLU A 1 99 ? 29.968 0.390 4.422 1.00 20.22 125 GLU A CA 1
ATOM 677 C C . GLU A 1 99 ? 28.550 0.219 4.962 1.00 21.81 125 GLU A C 1
ATOM 678 O O . GLU A 1 99 ? 27.629 -0.085 4.197 1.00 21.56 125 GLU A O 1
ATOM 684 N N . TYR A 1 100 ? 28.391 0.348 6.287 1.00 16.68 126 TYR A N 1
ATOM 685 C CA . TYR A 1 100 ? 27.093 0.182 6.946 1.00 15.95 126 TYR A CA 1
ATOM 686 C C . TYR A 1 100 ? 26.326 1.519 6.884 1.00 19.35 126 TYR A C 1
ATOM 687 O O . TYR A 1 100 ? 26.793 2.517 7.421 1.00 18.17 126 TYR A O 1
ATOM 696 N N . PRO A 1 101 ? 25.174 1.566 6.182 1.00 18.10 127 PRO A N 1
ATOM 697 C CA . PRO A 1 101 ? 24.507 2.857 5.926 1.00 17.97 127 PRO A CA 1
ATOM 698 C C . PRO A 1 101 ? 23.621 3.454 7.030 1.00 18.02 127 PRO A C 1
ATOM 699 O O . PRO A 1 101 ? 23.407 4.674 7.000 1.00 17.90 127 PRO A O 1
ATOM 703 N N . LEU A 1 102 ? 23.107 2.642 7.970 1.00 13.44 128 LEU A N 1
ATOM 704 C CA A LEU A 1 102 ? 22.249 3.160 9.046 0.50 11.31 128 LEU A CA 1
ATOM 705 C CA B LEU A 1 102 ? 22.235 3.140 9.034 0.50 12.80 128 LEU A CA 1
ATOM 706 C C . LEU A 1 102 ? 23.108 3.673 10.172 1.00 14.81 128 LEU A C 1
ATOM 707 O O . LEU A 1 102 ? 23.401 2.959 11.140 1.00 13.00 128 LEU A O 1
ATOM 716 N N . GLN A 1 103 ? 23.573 4.900 10.011 1.00 11.25 129 GLN A N 1
ATOM 717 C CA . GLN A 1 103 ? 24.435 5.540 11.001 1.00 11.57 129 GLN A CA 1
ATOM 718 C C . GLN A 1 103 ? 24.320 7.030 10.855 1.00 14.46 129 GLN A C 1
ATOM 719 O O . GLN A 1 103 ? 23.916 7.552 9.796 1.00 12.45 129 GLN A O 1
ATOM 725 N N . ARG A 1 104 ? 24.673 7.722 11.932 1.00 13.20 130 ARG A N 1
ATOM 726 C CA . ARG A 1 104 ? 24.664 9.168 11.940 1.00 12.95 130 ARG A CA 1
ATOM 727 C C . ARG A 1 104 ? 25.782 9.658 12.835 1.00 14.63 130 ARG A C 1
ATOM 728 O O . ARG A 1 104 ? 26.128 8.992 13.826 1.00 15.77 130 ARG A O 1
ATOM 736 N N . PRO A 1 105 ? 26.320 10.849 12.535 1.00 11.52 131 PRO A N 1
ATOM 737 C CA . PRO A 1 105 ? 27.356 11.396 13.412 1.00 10.21 131 PRO A CA 1
ATOM 738 C C . PRO A 1 105 ? 26.748 12.128 14.598 1.00 13.58 131 PRO A C 1
ATOM 739 O O . PRO A 1 105 ? 25.634 12.684 14.493 1.00 13.40 131 PRO A O 1
ATOM 743 N N . PHE A 1 106 ? 27.486 12.151 15.718 1.00 10.00 132 PHE A N 1
ATOM 744 C CA . PHE A 1 106 ? 27.188 13.026 16.837 1.00 9.37 132 PHE A CA 1
ATOM 745 C C . PHE A 1 106 ? 28.222 14.130 16.754 1.00 14.95 132 PHE A C 1
ATOM 746 O O . PHE A 1 106 ? 29.406 13.907 17.060 1.00 14.14 132 PHE A O 1
ATOM 754 N N . ASN A 1 107 ? 27.809 15.254 16.167 1.00 10.04 133 ASN A N 1
ATOM 755 C CA . ASN A 1 107 ? 28.671 16.406 15.996 1.00 9.78 133 ASN A CA 1
ATOM 756 C C . ASN A 1 107 ? 28.522 17.398 17.131 1.00 12.80 133 ASN A C 1
ATOM 757 O O . ASN A 1 107 ? 27.415 17.640 17.623 1.00 10.57 133 ASN A O 1
ATOM 762 N N . ILE A 1 108 ? 29.639 18.015 17.468 1.00 11.52 134 ILE A N 1
ATOM 763 C CA . ILE A 1 108 ? 29.731 19.201 18.314 1.00 11.18 134 ILE A CA 1
ATOM 764 C C . ILE A 1 108 ? 30.132 20.334 17.356 1.00 12.01 134 ILE A C 1
ATOM 765 O O . ILE A 1 108 ? 30.841 20.092 16.355 1.00 11.23 134 ILE A O 1
ATOM 770 N N . VAL A 1 109 ? 29.608 21.532 17.595 1.00 9.11 135 VAL A N 1
ATOM 771 C CA . VAL A 1 109 ? 29.873 22.678 16.740 1.00 10.32 135 VAL A CA 1
ATOM 772 C C . VAL A 1 109 ? 30.277 23.844 17.627 1.00 10.57 135 VAL A C 1
ATOM 773 O O . VAL A 1 109 ? 29.785 23.951 18.746 1.00 8.08 135 VAL A O 1
ATOM 777 N N . TRP A 1 110 ? 31.153 24.700 17.117 1.00 8.66 136 TRP A N 1
ATOM 778 C CA . TRP A 1 110 ? 31.585 25.899 17.834 1.00 9.12 136 TRP A CA 1
ATOM 779 C C . TRP A 1 110 ? 31.972 26.977 16.822 1.00 12.83 136 TRP A C 1
ATOM 780 O O . TRP A 1 110 ? 32.122 26.682 15.622 1.00 11.35 136 TRP A O 1
ATOM 791 N N . SER A 1 111 ? 32.156 28.213 17.311 1.00 8.73 137 SER A N 1
ATOM 792 C CA . SER A 1 111 ? 32.558 29.320 16.459 1.00 9.77 137 SER A CA 1
ATOM 793 C C . SER A 1 111 ? 33.825 29.938 17.029 1.00 12.86 137 SER A C 1
ATOM 794 O O . SER A 1 111 ? 34.385 29.423 18.016 1.00 12.48 137 SER A O 1
ATOM 797 N N . SER A 1 112 ? 34.232 31.072 16.451 1.00 10.46 138 SER A N 1
ATOM 798 C CA . SER A 1 112 ? 35.364 31.852 16.908 1.00 10.72 138 SER A CA 1
ATOM 799 C C . SER A 1 112 ? 35.088 32.388 18.330 1.00 13.63 138 SER A C 1
ATOM 800 O O . SER A 1 112 ? 36.016 32.813 19.009 1.00 13.96 138 SER A O 1
ATOM 803 N N . ASN A 1 113 ? 33.815 32.328 18.782 1.00 10.09 139 ASN A N 1
ATOM 804 C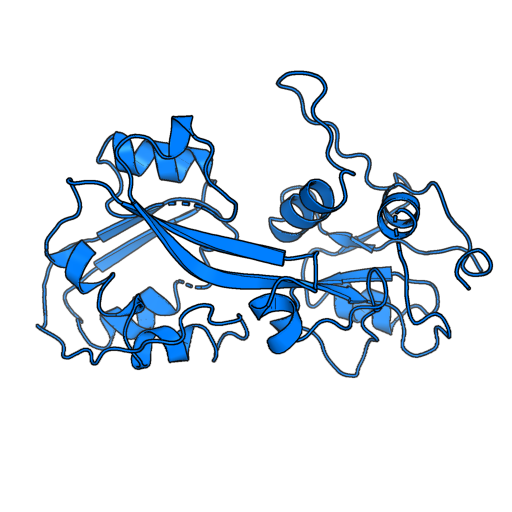 CA . ASN A 1 113 ? 33.415 32.760 20.139 1.00 10.52 139 ASN A CA 1
ATOM 805 C C . ASN A 1 113 ? 33.810 31.742 21.242 1.00 14.74 139 ASN A C 1
ATOM 806 O O . ASN A 1 113 ? 33.706 32.066 22.440 1.00 14.66 139 ASN A O 1
ATOM 811 N N . LEU A 1 114 ? 34.269 30.530 20.853 1.00 12.03 140 LEU A N 1
ATOM 812 C CA . LEU A 1 114 ? 34.598 29.471 21.813 1.00 10.63 140 LEU A CA 1
ATOM 813 C C . LEU A 1 114 ? 35.665 29.922 22.826 1.00 14.16 140 LEU A C 1
ATOM 814 O O . LEU A 1 114 ? 36.823 30.172 22.473 1.00 12.75 140 LEU A O 1
ATOM 819 N N . SER A 1 115 ? 35.251 29.990 24.100 1.00 12.68 141 SER A N 1
ATOM 820 C CA . SER A 1 115 ? 36.081 30.435 25.231 1.00 12.53 141 SER A CA 1
ATOM 821 C C . SER A 1 115 ? 37.272 29.518 25.450 1.00 14.03 141 SER A C 1
ATOM 822 O O . SER A 1 115 ? 37.265 28.394 24.961 1.00 10.95 141 SER A O 1
ATOM 825 N N . LYS A 1 116 ? 38.296 29.992 26.192 1.00 12.14 142 LYS A N 1
ATOM 826 C CA . LYS A 1 116 ? 39.444 29.161 26.577 1.00 11.49 142 LYS A CA 1
ATOM 827 C C . LYS A 1 116 ? 38.928 27.903 27.313 1.00 13.51 142 LYS A C 1
ATOM 828 O O . LYS A 1 116 ? 39.423 26.797 27.077 1.00 10.49 142 LYS A O 1
ATOM 834 N N . LEU A 1 117 ? 37.929 28.079 28.203 1.00 12.29 143 LEU A N 1
ATOM 835 C CA . LEU A 1 117 ? 37.354 26.959 28.945 1.00 12.14 143 LEU A CA 1
ATOM 836 C C . LEU A 1 117 ? 36.687 25.954 27.958 1.00 13.66 143 LEU A C 1
ATOM 837 O O . LEU A 1 117 ? 36.923 24.743 28.083 1.00 13.04 143 LEU A O 1
ATOM 842 N N . GLY A 1 118 ? 35.876 26.455 27.014 1.00 10.56 144 GLY A N 1
ATOM 843 C CA . GLY A 1 118 ? 35.230 25.632 25.983 1.00 10.00 144 GLY A CA 1
ATOM 844 C C . GLY A 1 118 ? 36.268 24.851 25.200 1.00 11.62 144 GLY A C 1
ATOM 845 O O . GLY A 1 118 ? 36.094 23.653 24.948 1.00 10.42 144 GLY A O 1
ATOM 846 N N . GLN A 1 119 ? 37.365 25.516 24.826 1.00 9.59 145 GLN A N 1
ATOM 847 C CA . GLN A 1 119 ? 38.491 24.876 24.111 1.00 9.63 145 GLN A CA 1
ATOM 848 C C . GLN A 1 119 ? 39.158 23.786 24.977 1.00 13.01 145 GLN A C 1
ATOM 849 O O . GLN A 1 119 ? 39.514 22.724 24.459 1.00 11.71 145 GLN A O 1
ATOM 855 N N . ASP A 1 120 ? 39.275 24.021 26.302 1.00 10.72 146 ASP A N 1
ATOM 856 C CA . ASP A 1 120 ? 39.859 23.010 27.198 1.00 9.91 146 ASP A CA 1
ATOM 857 C C . ASP A 1 120 ? 38.928 21.779 27.269 1.00 11.93 146 ASP A C 1
ATOM 858 O O . ASP A 1 120 ? 39.399 20.638 27.277 1.00 11.39 146 ASP A O 1
ATOM 863 N N . PHE A 1 121 ? 37.611 22.022 27.310 1.00 8.68 147 PHE A N 1
ATOM 864 C CA . PHE A 1 121 ? 36.625 20.933 27.324 1.00 9.16 147 PHE A CA 1
ATOM 865 C C . PHE A 1 121 ? 36.715 20.117 26.003 1.00 12.26 147 PHE A C 1
ATOM 866 O O . PHE A 1 121 ? 36.712 18.881 26.057 1.00 10.29 147 PHE A O 1
ATOM 874 N N . ILE A 1 122 ? 36.854 20.795 24.833 1.00 8.78 148 ILE A N 1
ATOM 875 C CA A ILE A 1 122 ? 37.019 20.146 23.516 0.50 9.60 148 ILE A CA 1
ATOM 876 C CA B ILE A 1 122 ? 36.938 20.033 23.583 0.50 7.80 148 ILE A CA 1
ATOM 877 C C . ILE A 1 122 ? 38.283 19.276 23.544 1.00 11.95 148 ILE A C 1
ATOM 878 O O . ILE A 1 122 ? 38.285 18.160 23.029 1.00 10.59 148 ILE A O 1
ATOM 887 N N . SER A 1 123 ? 39.381 19.810 24.146 1.00 10.71 149 SER A N 1
ATOM 888 C CA A SER A 1 123 ? 40.654 19.074 24.246 0.50 11.05 149 SER A CA 1
ATOM 889 C CA B SER A 1 123 ? 40.647 19.064 24.234 0.50 10.46 149 SER A CA 1
ATOM 890 C C . SER A 1 123 ? 40.429 17.782 25.038 1.00 14.31 149 SER A C 1
ATOM 891 O O . SER A 1 123 ? 40.922 16.719 24.658 1.00 12.36 149 SER A O 1
ATOM 896 N N . PHE A 1 124 ? 39.646 17.870 26.120 1.00 10.73 150 PHE A N 1
ATOM 897 C CA . PHE A 1 124 ? 39.320 16.682 26.935 1.00 9.91 150 PHE A CA 1
ATOM 898 C C . PHE A 1 124 ? 38.540 15.673 26.087 1.00 12.03 150 PHE A C 1
ATOM 899 O O . PHE A 1 124 ? 38.839 14.494 26.112 1.00 10.57 150 PHE A O 1
ATOM 907 N N . ILE A 1 125 ? 37.535 16.137 25.346 1.00 10.01 151 ILE A N 1
ATOM 908 C CA . ILE A 1 125 ? 36.732 15.256 24.489 1.00 9.86 151 ILE A CA 1
ATOM 909 C C . ILE A 1 125 ? 37.629 14.554 23.441 1.00 14.27 151 ILE A C 1
ATOM 910 O O . ILE A 1 125 ? 37.424 13.365 23.148 1.00 15.26 151 ILE A O 1
ATOM 915 N N . HIS A 1 126 ? 38.623 15.270 22.921 1.00 13.34 152 HIS A N 1
ATOM 916 C CA . HIS A 1 126 ? 39.562 14.743 21.915 1.00 14.13 152 HIS A CA 1
ATOM 917 C C . HIS A 1 126 ? 40.599 13.795 22.509 1.00 18.35 152 HIS A C 1
ATOM 918 O O . HIS A 1 126 ? 41.177 13.000 21.775 1.00 19.85 152 HIS A O 1
ATOM 925 N N . SER A 1 127 ? 40.822 13.858 23.816 1.00 12.47 153 SER A N 1
ATOM 926 C CA . SER A 1 127 ? 41.874 13.077 24.484 1.00 12.31 153 SER A CA 1
ATOM 927 C C . SER A 1 127 ? 41.600 11.576 24.522 1.00 15.66 153 SER A C 1
ATOM 928 O O . SER A 1 127 ? 40.465 11.144 24.296 1.00 13.84 153 SER A O 1
ATOM 931 N N . LYS A 1 128 ? 42.631 10.794 24.918 1.00 15.22 154 LYS A N 1
ATOM 932 C CA . LYS A 1 128 ? 42.505 9.341 25.103 1.00 15.57 154 LYS A CA 1
ATOM 933 C C . LYS A 1 128 ? 41.395 9.066 26.141 1.00 17.63 154 LYS A C 1
ATOM 934 O O . LYS A 1 128 ? 40.567 8.190 25.914 1.00 15.30 154 LYS A O 1
ATOM 940 N N . GLN A 1 129 ? 41.326 9.872 27.224 1.00 16.23 155 GLN A N 1
ATOM 941 C CA . GLN A 1 129 ? 40.287 9.737 28.279 1.00 16.10 155 GLN A CA 1
ATOM 942 C C . GLN A 1 129 ? 38.886 10.035 27.739 1.00 15.80 155 GLN A C 1
ATOM 943 O O . GLN A 1 129 ? 37.940 9.320 28.069 1.00 13.34 155 GLN A O 1
ATOM 949 N N . GLY A 1 130 ? 38.762 11.100 26.941 1.00 12.73 156 GLY A N 1
ATOM 950 C CA . GLY A 1 130 ? 37.498 11.482 26.319 1.00 12.25 156 GLY A CA 1
ATOM 951 C C . GLY A 1 130 ? 36.986 10.425 25.363 1.00 15.48 156 GLY A C 1
ATOM 952 O O . GLY A 1 130 ? 35.805 10.059 25.404 1.00 14.01 156 GLY A O 1
ATOM 953 N N . GLN A 1 131 ? 37.893 9.887 24.529 1.00 12.19 157 GLN A N 1
ATOM 954 C CA . GLN A 1 131 ? 37.571 8.826 23.570 1.00 13.05 157 GLN A CA 1
ATOM 955 C C . GLN A 1 131 ? 37.138 7.578 24.324 1.00 14.28 157 GLN A C 1
ATOM 956 O O . GLN A 1 131 ? 36.214 6.885 23.875 1.00 12.97 157 GLN A O 1
ATOM 962 N N . GLN A 1 132 ? 37.768 7.303 25.490 1.00 11.52 158 GLN A N 1
ATOM 963 C CA . GLN A 1 132 ? 37.387 6.134 26.296 1.00 11.98 158 GLN A CA 1
ATOM 964 C C . GLN A 1 132 ? 35.942 6.275 26.851 1.00 14.26 158 GLN A C 1
ATOM 965 O O . GLN A 1 132 ? 35.219 5.280 26.948 1.00 13.19 158 GLN A O 1
ATOM 971 N N . VAL A 1 133 ? 35.504 7.500 27.161 1.00 11.72 159 VAL A N 1
ATOM 972 C CA . VAL A 1 133 ? 34.127 7.724 27.623 1.00 11.01 159 VAL A CA 1
ATOM 973 C C . VAL A 1 133 ? 33.164 7.329 26.487 1.00 12.21 159 VAL A C 1
ATOM 974 O O . VAL A 1 133 ? 32.169 6.650 26.730 1.00 12.35 159 VAL A O 1
ATOM 978 N N . VAL A 1 134 ? 33.481 7.750 25.246 1.00 8.72 160 VAL A N 1
ATOM 979 C CA . VAL A 1 134 ? 32.642 7.451 24.100 1.00 8.66 160 VAL A CA 1
ATOM 980 C C . VAL A 1 134 ? 32.506 5.926 23.897 1.00 13.13 160 VAL A C 1
ATOM 981 O O . VAL A 1 134 ? 31.368 5.443 23.818 1.00 12.79 160 VAL A O 1
ATOM 985 N N . THR A 1 135 ? 33.654 5.195 23.808 1.00 11.18 161 THR A N 1
ATOM 986 C CA A THR A 1 135 ? 33.610 3.752 23.559 0.50 11.19 161 THR A CA 1
ATOM 987 C CA B THR A 1 135 ? 33.718 3.736 23.608 0.50 11.52 161 THR A CA 1
ATOM 988 C C . THR A 1 135 ? 33.025 2.983 24.758 1.00 15.07 161 THR A C 1
ATOM 989 O O . THR A 1 135 ? 32.330 1.987 24.529 1.00 13.65 161 THR A O 1
ATOM 996 N N . ASP A 1 136 ? 33.260 3.435 26.010 1.00 13.04 162 ASP A N 1
ATOM 997 C CA . ASP A 1 136 ? 32.696 2.777 27.209 1.00 13.98 162 ASP A CA 1
ATOM 998 C C . ASP A 1 136 ? 31.187 2.904 27.241 1.00 16.73 162 ASP A C 1
ATOM 999 O O . ASP A 1 136 ? 30.522 2.008 27.768 1.00 16.84 162 ASP A O 1
ATOM 1004 N N . ASN A 1 137 ? 30.651 3.995 26.645 1.00 12.36 163 ASN A N 1
ATOM 1005 C CA . ASN A 1 137 ? 29.215 4.245 26.527 1.00 11.50 163 ASN A CA 1
ATOM 1006 C C . ASN A 1 137 ? 28.630 3.642 25.233 1.00 14.62 163 ASN A C 1
ATOM 1007 O O . ASN A 1 137 ? 27.487 3.945 24.851 1.00 14.92 163 ASN A O 1
ATOM 1012 N N . LYS A 1 138 ? 29.410 2.738 24.612 1.00 11.43 164 LYS A N 1
ATOM 1013 C CA . LYS A 1 138 ? 29.038 1.862 23.490 1.00 11.74 164 LYS A CA 1
ATOM 1014 C C . LYS A 1 138 ? 28.758 2.605 22.149 1.00 18.15 164 LYS A C 1
ATOM 1015 O O . LYS A 1 138 ? 28.110 2.050 21.266 1.00 17.98 164 LYS A O 1
ATOM 1021 N N . PHE A 1 139 ? 29.341 3.790 21.964 1.00 13.91 165 PHE A N 1
ATOM 1022 C CA . PHE A 1 139 ? 29.308 4.482 20.674 1.00 13.64 165 PHE A CA 1
ATOM 1023 C C . PHE A 1 139 ? 30.599 4.148 19.932 1.00 18.57 165 PHE A C 1
ATOM 1024 O O . PHE A 1 139 ? 31.539 3.623 20.530 1.00 18.48 165 PHE A O 1
ATOM 1032 N N . ILE A 1 140 ? 30.654 4.454 18.641 1.00 14.42 166 ILE A N 1
ATOM 1033 C CA . ILE A 1 140 ? 31.857 4.195 17.854 1.00 14.88 166 ILE A CA 1
ATOM 1034 C C . ILE A 1 140 ? 32.712 5.477 17.740 1.00 18.51 166 ILE A C 1
ATOM 1035 O O . ILE A 1 140 ? 32.186 6.556 17.460 1.00 16.51 166 ILE A O 1
ATOM 1040 N N . GLU A 1 141 ? 34.026 5.333 17.998 1.00 16.04 167 GLU A N 1
ATOM 1041 C CA . GLU A 1 141 ? 35.011 6.414 17.946 1.00 17.48 167 GLU A CA 1
ATOM 1042 C C . GLU A 1 141 ? 35.566 6.528 16.512 1.00 26.08 167 GLU A C 1
ATOM 1043 O O . GLU A 1 141 ? 36.281 5.637 16.053 1.00 26.50 167 GLU A O 1
ATOM 1049 N N . ALA A 1 142 ? 35.225 7.630 15.815 1.00 27.74 168 ALA A N 1
ATOM 1050 C CA . ALA A 1 142 ? 35.660 7.911 14.432 1.00 29.99 168 ALA A CA 1
ATOM 1051 C C . ALA A 1 142 ? 37.139 8.318 14.346 1.00 33.67 168 ALA A C 1
ATOM 1052 O O . ALA A 1 142 ? 37.798 8.032 13.340 1.00 32.50 168 ALA A O 1
ATOM 1054 N N . LYS A 1 143 ? 37.649 9.006 15.382 1.00 30.37 169 LYS A N 1
ATOM 1055 C CA . LYS A 1 143 ? 39.033 9.474 15.397 1.00 31.28 169 LYS A CA 1
ATOM 1056 C C . LYS A 1 143 ? 40.004 8.331 15.663 1.00 37.53 169 LYS A C 1
ATOM 1057 O O . LYS A 1 143 ? 39.741 7.450 16.492 1.00 36.95 169 LYS A O 1
ATOM 1063 N N . THR A 1 144 ? 41.115 8.342 14.918 1.00 36.08 170 THR A N 1
ATOM 1064 C CA . THR A 1 144 ? 42.189 7.353 15.024 1.00 37.18 170 THR A CA 1
ATOM 1065 C C . THR A 1 144 ? 43.353 7.963 15.812 1.00 43.74 170 THR A C 1
ATOM 1066 O O . THR A 1 144 ? 44.064 7.241 16.510 1.00 45.17 170 THR A O 1
ATOM 1070 N N . GLU A 1 145 ? 43.525 9.302 15.713 1.00 40.29 171 GLU A N 1
ATOM 1071 C CA . GLU A 1 145 ? 44.583 10.064 16.389 1.00 39.93 171 GLU A CA 1
ATOM 1072 C C . GLU A 1 145 ? 44.141 10.472 17.791 1.00 41.91 171 GLU A C 1
ATOM 1073 O O . GLU A 1 145 ? 43.036 10.992 17.967 1.00 39.73 171 GLU A O 1
ATOM 1079 N N . THR A 1 146 ? 45.000 10.224 18.787 1.00 39.14 172 THR A N 1
ATOM 1080 C CA . THR A 1 146 ? 44.655 10.522 20.175 1.00 38.66 172 THR A CA 1
ATOM 1081 C C . THR A 1 146 ? 45.719 11.416 20.855 1.00 39.30 172 THR A C 1
ATOM 1082 O O . THR A 1 146 ? 46.921 11.257 20.623 1.00 40.95 172 THR A O 1
ATOM 1086 N N . THR A 1 147 ? 45.254 12.360 21.689 1.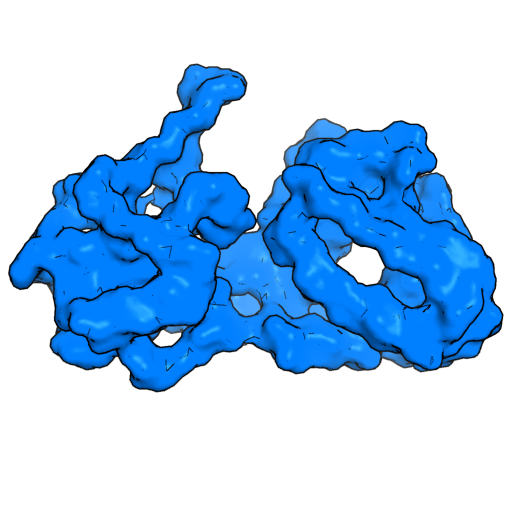00 31.90 173 THR A N 1
ATOM 1087 C CA . THR A 1 147 ? 46.104 13.294 22.440 1.00 29.76 173 THR A CA 1
ATOM 1088 C C . THR A 1 147 ? 45.966 13.048 23.948 1.00 29.00 173 THR A C 1
ATOM 1089 O O . THR A 1 147 ? 45.044 12.349 24.386 1.00 24.82 173 THR A O 1
ATOM 1093 N N . GLU A 1 148 ? 46.916 13.583 24.733 1.00 24.91 174 GLU A N 1
ATOM 1094 C CA . GLU A 1 148 ? 46.888 13.451 26.176 1.00 26.41 174 GLU A CA 1
ATOM 1095 C C . GLU A 1 148 ? 46.234 14.703 26.754 1.00 30.48 174 GLU A C 1
ATOM 1096 O O . GLU A 1 148 ? 46.377 15.794 26.182 1.00 32.98 174 GLU A O 1
ATOM 1102 N N . TYR A 1 149 ? 45.469 14.527 27.836 1.00 23.85 175 TYR A N 1
ATOM 1103 C CA . TYR A 1 149 ? 44.827 15.614 28.586 1.00 21.68 175 TYR A CA 1
ATOM 1104 C C . TYR A 1 149 ? 45.375 15.674 30.018 1.00 28.60 175 TYR A C 1
ATOM 1105 O O . TYR A 1 149 ? 45.373 14.657 30.716 1.00 29.67 175 TYR A O 1
ATOM 1114 N N . THR A 1 150 ? 45.736 16.876 30.485 1.00 28.27 176 THR A N 1
ATOM 1115 C CA . THR A 1 150 ? 46.135 17.154 31.873 1.00 28.86 176 THR A CA 1
ATOM 1116 C C . THR A 1 150 ? 45.258 18.317 32.363 1.00 30.33 176 THR A C 1
ATOM 1117 O O . THR A 1 150 ? 45.184 19.358 31.694 1.00 26.32 176 THR A O 1
ATOM 1121 N N . SER A 1 151 ? 44.588 18.145 33.519 1.00 28.50 177 SER A N 1
ATOM 1122 C CA . SER A 1 151 ? 43.704 19.206 34.035 1.00 29.05 177 SER A CA 1
ATOM 1123 C C . SER A 1 151 ? 44.449 20.502 34.388 1.00 35.36 177 SER A C 1
ATOM 1124 O O . SER A 1 151 ? 45.559 20.460 34.926 1.00 35.47 177 SER A O 1
ATOM 1127 N N . GLN A 1 152 ? 43.818 21.648 34.080 1.00 33.14 178 GLN A N 1
ATOM 1128 C CA . GLN A 1 152 ? 44.336 22.995 34.390 1.00 33.63 178 GLN A CA 1
ATOM 1129 C C . GLN A 1 152 ? 43.620 23.502 35.647 1.00 39.22 178 GLN A C 1
ATOM 1130 O O . GLN A 1 152 ? 43.916 24.601 36.136 1.00 37.77 178 GLN A O 1
ATOM 1136 N N . HIS A 1 153 ? 42.665 22.669 36.164 1.00 36.49 179 HIS A N 1
ATOM 1137 C CA . HIS A 1 153 ? 41.789 22.913 37.316 1.00 36.69 179 HIS A CA 1
ATOM 1138 C C . HIS A 1 153 ? 41.136 24.271 37.108 1.00 39.47 179 HIS A C 1
ATOM 1139 O O . HIS A 1 153 ? 41.305 25.203 37.907 1.00 38.40 179 HIS A O 1
ATOM 1146 N N . LEU A 1 154 ? 40.449 24.394 35.951 1.00 34.89 180 LEU A N 1
ATOM 1147 C CA . LEU A 1 154 ? 39.826 25.642 35.533 1.00 34.67 180 LEU A CA 1
ATOM 1148 C C . LEU A 1 154 ? 38.571 25.926 36.294 1.00 35.81 180 LEU A C 1
ATOM 1149 O O . LEU A 1 154 ? 38.086 25.102 37.073 1.00 34.75 180 LEU A O 1
ATOM 1154 N N . SER A 1 155 ? 38.074 27.140 36.102 1.00 31.18 181 SER A N 1
ATOM 1155 C CA . SER A 1 155 ? 36.860 27.583 36.732 1.00 29.74 181 SER A CA 1
ATOM 1156 C C . SER A 1 155 ? 36.062 28.315 35.702 1.00 29.98 181 SER A C 1
ATOM 1157 O O . SER A 1 155 ? 36.623 28.954 34.813 1.00 30.59 181 SER A O 1
ATOM 1160 N N . GLY A 1 156 ? 34.760 28.244 35.841 1.00 22.35 182 GLY A N 1
ATOM 1161 C CA . GLY A 1 156 ? 33.872 28.922 34.925 1.00 20.79 182 GLY A CA 1
ATOM 1162 C C . GLY A 1 156 ? 32.701 28.044 34.576 1.00 21.16 182 GLY A C 1
ATOM 1163 O O . GLY A 1 156 ? 32.566 26.940 35.105 1.00 18.86 182 GLY A O 1
ATOM 1164 N N . LYS A 1 157 ? 31.858 28.551 33.682 1.00 16.52 183 LYS A N 1
ATOM 1165 C CA A LYS A 1 157 ? 30.650 27.853 33.256 0.50 15.47 183 LYS A CA 1
ATOM 1166 C CA B LYS A 1 157 ? 30.644 27.872 33.256 0.50 15.73 183 LYS A CA 1
ATOM 1167 C C . LYS A 1 157 ? 30.656 27.645 31.751 1.00 17.23 183 LYS A C 1
ATOM 1168 O O . LYS A 1 157 ? 31.088 28.520 30.996 1.00 14.88 183 LYS A O 1
ATOM 1179 N N . LEU A 1 158 ? 30.129 26.491 31.325 1.00 13.63 184 LEU A N 1
ATOM 1180 C CA . LEU A 1 158 ? 29.969 26.146 29.933 1.00 12.67 184 LEU A CA 1
ATOM 1181 C C . LEU A 1 158 ? 28.526 25.847 29.668 1.00 16.03 184 LEU A C 1
ATOM 1182 O O . LEU A 1 158 ? 27.857 25.199 30.498 1.00 14.98 184 LEU A O 1
ATOM 1187 N N . SER A 1 159 ? 28.037 26.320 28.523 1.00 12.30 185 SER A N 1
ATOM 1188 C CA . SER A 1 159 ? 26.672 26.026 28.086 1.00 12.47 185 SER A CA 1
ATOM 1189 C C . SER A 1 159 ? 26.763 25.202 26.818 1.00 12.18 185 SER A C 1
ATOM 1190 O O . SER A 1 159 ? 27.362 25.649 25.823 1.00 11.85 185 SER A O 1
ATOM 1193 N N . VAL A 1 160 ? 26.208 23.993 26.858 1.00 8.75 186 VAL A N 1
ATOM 1194 C CA . VAL A 1 160 ? 26.228 23.058 25.721 1.00 8.36 186 VAL A CA 1
ATOM 1195 C C . VAL A 1 160 ? 24.768 22.825 25.325 1.00 13.97 186 VAL A C 1
ATOM 1196 O O . VAL A 1 160 ? 23.957 22.453 26.174 1.00 14.96 186 VAL A O 1
ATOM 1200 N N . VAL A 1 161 ? 24.400 23.140 24.074 1.00 10.96 187 VAL A N 1
ATOM 1201 C CA . VAL A 1 161 ? 22.999 23.116 23.671 1.00 9.32 187 VAL A CA 1
ATOM 1202 C C . VAL A 1 161 ? 22.760 22.353 22.390 1.00 11.88 187 VAL A C 1
ATOM 1203 O O . VAL A 1 161 ? 23.537 22.520 21.452 1.00 11.55 187 VAL A O 1
ATOM 1207 N N . GLY A 1 162 ? 21.634 21.628 22.306 1.00 9.99 188 GLY A N 1
ATOM 1208 C CA . GLY A 1 162 ? 21.289 21.015 21.031 1.00 9.82 188 GLY A CA 1
ATOM 1209 C C . GLY A 1 162 ? 20.536 19.713 21.050 1.00 13.02 188 GLY A C 1
ATOM 1210 O O . GLY A 1 162 ? 19.709 19.466 21.935 1.00 12.02 188 GLY A O 1
ATOM 1211 N N . SER A 1 163 ? 20.924 18.833 20.132 1.00 10.51 189 SER A N 1
ATOM 1212 C CA . SER A 1 163 ? 20.256 17.548 19.886 1.00 11.17 189 SER A CA 1
ATOM 1213 C C . SER A 1 163 ? 20.059 16.713 21.142 1.00 13.31 189 SER A C 1
ATOM 1214 O O . SER A 1 163 ? 21.011 16.470 21.888 1.00 12.66 189 SER A O 1
ATOM 1217 N N . THR A 1 164 ? 18.816 16.214 21.340 1.00 12.90 190 THR A N 1
ATOM 1218 C CA A THR A 1 164 ? 18.487 15.360 22.484 0.50 12.87 190 THR A CA 1
ATOM 1219 C CA B THR A 1 164 ? 18.559 15.405 22.531 0.50 12.60 190 THR A CA 1
ATOM 1220 C C . THR A 1 164 ? 19.286 14.055 22.389 1.00 16.97 190 THR A C 1
ATOM 1221 O O . THR A 1 164 ? 19.632 13.456 23.407 1.00 17.30 190 THR A O 1
ATOM 1228 N N . SER A 1 165 ? 19.560 13.602 21.141 1.00 11.61 191 SER A N 1
ATOM 1229 C CA . SER A 1 165 ? 20.280 12.340 20.925 1.00 12.11 191 SER A CA 1
ATOM 1230 C C . SER A 1 165 ? 21.710 12.378 21.461 1.00 16.48 191 SER A C 1
ATOM 1231 O O . SER A 1 165 ? 22.244 11.337 21.859 1.00 15.01 191 SER A O 1
ATOM 1234 N N . VAL A 1 166 ? 22.336 13.564 21.457 1.00 11.98 192 VAL A N 1
ATOM 1235 C CA . VAL A 1 166 ? 23.728 13.679 21.917 1.00 10.59 192 VAL A CA 1
ATOM 1236 C C . VAL A 1 166 ? 23.807 13.981 23.419 1.00 13.80 192 VAL A C 1
ATOM 1237 O O . VAL A 1 166 ? 24.881 13.814 24.005 1.00 12.28 192 VAL A O 1
ATOM 1241 N N . SER A 1 167 ? 22.688 14.412 24.034 1.00 12.59 193 SER A N 1
ATOM 1242 C CA A SER A 1 167 ? 22.633 14.834 25.444 0.50 12.63 193 SER A CA 1
ATOM 1243 C CA B SER A 1 167 ? 22.645 14.846 25.441 0.50 12.72 193 SER A CA 1
ATOM 1244 C C . SER A 1 167 ? 23.191 13.823 26.442 1.00 15.62 193 SER A C 1
ATOM 1245 O O . SER A 1 167 ? 23.977 14.214 27.308 1.00 13.90 193 SER A O 1
ATOM 1250 N N . SER A 1 168 ? 22.774 12.537 26.351 1.00 12.91 194 SER A N 1
ATOM 1251 C CA . SER A 1 168 ? 23.227 11.522 27.305 1.00 14.13 194 SER A CA 1
ATOM 1252 C C . SER A 1 168 ? 24.742 11.378 27.262 1.00 15.81 194 SER A C 1
ATOM 1253 O O . SER A 1 168 ? 25.371 11.417 28.317 1.00 14.09 194 SER A O 1
ATOM 1256 N N . LEU A 1 169 ? 25.314 11.274 26.048 1.00 11.96 195 LEU A N 1
ATOM 1257 C CA . LEU A 1 169 ? 26.754 11.144 25.872 1.00 11.30 195 LEU A CA 1
ATOM 1258 C C . LEU A 1 169 ? 27.485 12.402 26.373 1.00 12.68 195 LEU A C 1
ATOM 1259 O O . LEU A 1 169 ? 28.527 12.281 27.034 1.00 11.41 195 LEU A O 1
ATOM 1272 N N . GLU A 1 171 ? 26.495 14.376 28.732 1.00 10.23 197 GLU A N 1
ATOM 1273 C CA A GLU A 1 171 ? 26.424 14.285 30.193 0.50 10.94 197 GLU A CA 1
ATOM 1274 C CA B GLU A 1 171 ? 26.478 14.328 30.194 0.50 10.84 197 GLU A CA 1
ATOM 1275 C C . GLU A 1 171 ? 27.602 13.427 30.713 1.00 13.87 197 GLU A C 1
ATOM 1276 O O . GLU A 1 171 ? 28.278 13.825 31.660 1.00 13.26 197 GLU A O 1
ATOM 1287 N N . LYS A 1 172 ? 27.872 12.269 30.062 1.00 11.13 198 LYS A N 1
ATOM 1288 C CA . LYS A 1 172 ? 28.985 11.379 30.479 1.00 11.14 198 LYS A CA 1
ATOM 1289 C C . LYS A 1 172 ? 30.339 12.123 30.336 1.00 13.02 198 LYS A C 1
ATOM 1290 O O . LYS A 1 172 ? 31.221 12.028 31.202 1.00 11.29 198 LYS A O 1
ATOM 1296 N N . LEU A 1 173 ? 30.481 12.873 29.251 1.00 11.10 199 LEU A N 1
ATOM 1297 C CA . LEU A 1 173 ? 31.723 13.626 28.989 1.00 9.18 199 LEU A CA 1
ATOM 1298 C C . LEU A 1 173 ? 31.879 14.752 30.003 1.00 13.05 199 LEU A C 1
ATOM 1299 O O . LEU A 1 173 ? 32.980 14.902 30.548 1.00 11.87 199 LEU A O 1
ATOM 1304 N N . ALA A 1 174 ? 30.776 15.469 30.324 1.00 10.40 200 ALA A N 1
ATOM 1305 C CA . ALA A 1 174 ? 30.789 16.513 31.348 1.00 11.68 200 ALA A CA 1
ATOM 1306 C C . ALA A 1 174 ? 31.159 15.926 32.718 1.00 13.72 200 ALA A C 1
ATOM 1307 O O . ALA A 1 174 ? 31.969 16.530 33.420 1.00 12.26 200 ALA A O 1
ATOM 1309 N N . GLU A 1 175 ? 30.623 14.731 33.077 1.00 12.51 201 GLU A N 1
ATOM 1310 C CA . GLU A 1 175 ? 30.934 14.093 34.376 1.00 13.64 201 GLU A CA 1
ATOM 1311 C C . GLU A 1 175 ? 32.424 13.821 34.497 1.00 16.12 201 GLU A C 1
ATOM 1312 O O . GLU A 1 175 ? 33.030 14.123 35.537 1.00 15.50 201 GLU A O 1
ATOM 1318 N N . ALA A 1 176 ? 33.013 13.211 33.440 1.00 12.20 202 ALA A N 1
ATOM 1319 C CA . ALA A 1 176 ? 34.441 12.850 33.452 1.00 12.84 202 ALA A CA 1
ATOM 1320 C C . ALA A 1 176 ? 35.308 14.110 33.496 1.00 15.29 202 ALA A C 1
ATOM 1321 O O . ALA A 1 176 ? 36.295 14.135 34.223 1.00 15.27 202 ALA A O 1
ATOM 1323 N N . TYR A 1 177 ? 34.900 15.172 32.773 1.00 12.11 203 TYR A N 1
ATOM 1324 C CA . TYR A 1 177 ? 35.637 16.432 32.766 1.00 11.98 203 TYR A CA 1
ATOM 1325 C C . TYR A 1 177 ? 35.602 17.113 34.142 1.00 18.05 203 TYR A C 1
ATOM 1326 O O . TYR A 1 177 ? 36.634 17.612 34.592 1.00 17.58 203 TYR A O 1
ATOM 1335 N N . LYS A 1 178 ? 34.417 17.139 34.795 1.00 15.79 204 LYS A N 1
ATOM 1336 C CA . LYS A 1 178 ? 34.222 17.795 36.100 1.00 16.38 204 LYS A CA 1
ATOM 1337 C C . LYS A 1 178 ? 34.955 17.054 37.216 1.00 20.80 204 LYS A C 1
ATOM 1338 O O . LYS A 1 178 ? 35.357 17.684 38.188 1.00 21.24 204 LYS A O 1
ATOM 1344 N N . LYS A 1 179 ? 35.233 15.760 37.029 1.00 17.84 205 LYS A N 1
ATOM 1345 C CA . LYS A 1 179 ? 36.030 14.984 37.983 1.00 18.82 205 LYS A CA 1
ATOM 1346 C C . LYS A 1 179 ? 37.453 15.593 38.014 1.00 24.68 205 LYS A C 1
ATOM 1347 O O . LYS A 1 179 ? 38.048 15.724 39.079 1.00 24.28 205 LYS A O 1
ATOM 1353 N N . GLU A 1 180 ? 37.947 16.011 36.822 1.00 21.37 206 GLU A N 1
ATOM 1354 C CA A GLU A 1 180 ? 39.269 16.615 36.650 0.50 21.32 206 GLU A CA 1
ATOM 1355 C CA B GLU A 1 180 ? 39.264 16.620 36.616 0.50 21.03 206 GLU A CA 1
ATOM 1356 C C . GLU A 1 180 ? 39.248 18.117 36.930 1.00 22.69 206 GLU A C 1
ATOM 1357 O O . GLU A 1 180 ? 40.278 18.681 37.275 1.00 21.29 206 GLU A O 1
ATOM 1368 N N . ASN A 1 181 ? 38.089 18.769 36.743 1.00 17.24 207 ASN A N 1
ATOM 1369 C CA . ASN A 1 181 ? 37.905 20.212 36.913 1.00 16.17 207 ASN A CA 1
ATOM 1370 C C . ASN A 1 181 ? 36.701 20.489 37.824 1.00 19.67 207 ASN A C 1
ATOM 1371 O O . ASN A 1 181 ? 35.641 20.908 37.338 1.00 17.97 207 ASN A O 1
ATOM 1376 N N . PRO A 1 182 ? 36.843 20.258 39.158 1.00 20.29 208 PRO A N 1
ATOM 1377 C CA . PRO A 1 182 ? 35.684 20.397 40.061 1.00 20.81 208 PRO A CA 1
ATOM 1378 C C . PRO A 1 182 ? 35.040 21.787 40.143 1.00 24.64 208 PRO A C 1
ATOM 1379 O O . PRO A 1 182 ? 33.876 21.853 40.562 1.00 27.65 208 PRO A O 1
ATOM 1383 N N . GLU A 1 183 ? 35.743 22.867 39.762 1.00 19.12 209 GLU A N 1
ATOM 1384 C CA . GLU A 1 183 ? 35.158 24.221 39.833 1.00 18.69 209 GLU A CA 1
ATOM 1385 C C . GLU A 1 183 ? 34.582 24.699 38.485 1.00 22.31 209 GLU A C 1
ATOM 1386 O O . GLU A 1 183 ? 34.358 25.901 38.290 1.00 24.63 209 GLU A O 1
ATOM 1392 N N . VAL A 1 184 ? 34.351 23.757 37.562 1.00 17.12 210 VAL A N 1
ATOM 1393 C CA . VAL A 1 184 ? 33.732 24.028 36.261 1.00 15.96 210 VAL A CA 1
ATOM 1394 C C . VAL A 1 184 ? 32.305 23.541 36.297 1.00 21.21 210 VAL A C 1
ATOM 1395 O O . VAL A 1 184 ? 32.076 22.394 36.680 1.00 20.81 210 VAL A O 1
ATOM 1399 N N . THR A 1 185 ? 31.348 24.389 35.887 1.00 15.71 211 THR A N 1
ATOM 1400 C CA . THR A 1 185 ? 29.963 23.936 35.815 1.00 15.54 211 THR A CA 1
ATOM 1401 C C . THR A 1 185 ? 29.593 23.786 34.336 1.00 18.80 211 THR A C 1
ATOM 1402 O O . THR A 1 185 ? 29.968 24.620 33.518 1.00 16.98 211 THR A O 1
ATOM 1406 N N . ILE A 1 186 ? 28.910 22.708 33.991 1.00 16.11 212 ILE A N 1
ATOM 1407 C CA . ILE A 1 186 ? 28.519 22.492 32.591 1.00 15.26 212 ILE A CA 1
ATOM 1408 C C . ILE A 1 186 ? 27.005 22.302 32.560 1.00 18.75 212 ILE A C 1
ATOM 1409 O O . ILE A 1 186 ? 26.513 21.354 33.157 1.00 19.86 212 ILE A O 1
ATOM 1414 N N . ASP A 1 187 ? 26.282 23.203 31.884 1.00 12.86 213 ASP A N 1
ATOM 1415 C CA . ASP A 1 187 ? 24.839 23.122 31.675 1.00 12.54 213 ASP A CA 1
ATOM 1416 C C . ASP A 1 187 ? 24.599 22.511 30.296 1.00 15.80 213 ASP A C 1
ATOM 1417 O O . ASP A 1 187 ? 25.203 22.958 29.303 1.00 15.61 213 ASP A O 1
ATOM 1422 N N . ILE A 1 188 ? 23.753 21.498 30.224 1.00 11.01 214 ILE A N 1
ATOM 1423 C CA . ILE A 1 188 ? 23.480 20.881 28.941 1.00 10.42 214 ILE A CA 1
ATOM 1424 C C . ILE A 1 188 ? 22.002 21.072 28.652 1.00 15.01 214 ILE A C 1
ATOM 1425 O O . ILE A 1 188 ? 21.167 20.557 29.403 1.00 15.13 214 ILE A O 1
ATOM 1430 N N . THR A 1 189 ? 21.686 21.768 27.560 1.00 10.73 215 THR A N 1
ATOM 1431 C CA . THR A 1 189 ? 20.307 22.021 27.185 1.00 10.10 215 THR A CA 1
ATOM 1432 C C . THR A 1 189 ? 19.939 21.171 25.996 1.00 14.21 215 THR A C 1
ATOM 1433 O O . THR A 1 189 ? 20.581 21.274 24.941 1.00 14.91 215 THR A O 1
ATOM 1437 N N . SER A 1 190 ? 18.910 20.334 26.165 1.00 11.51 216 SER A N 1
ATOM 1438 C CA . SER A 1 190 ? 18.391 19.493 25.100 1.00 11.17 216 SER A CA 1
ATOM 1439 C C . SER A 1 190 ? 17.215 20.192 24.442 1.00 16.28 216 SER A C 1
ATOM 1440 O O . SER A 1 190 ? 16.251 20.540 25.125 1.00 14.51 216 SER A O 1
ATOM 1443 N N . ASN A 1 191 ? 17.295 20.412 23.135 1.00 13.54 217 ASN A N 1
ATOM 1444 C CA . ASN A 1 191 ? 16.172 20.990 22.393 1.00 14.37 217 ASN A CA 1
ATOM 1445 C C . ASN A 1 191 ? 16.144 20.357 20.987 1.00 19.47 217 ASN A C 1
ATOM 1446 O O . ASN A 1 191 ? 15.254 19.552 20.696 1.00 20.44 217 ASN A O 1
ATOM 1451 N N . GLY A 1 192 ? 17.162 20.630 20.185 1.00 14.51 218 GLY A N 1
ATOM 1452 C CA . GLY A 1 192 ? 17.276 20.080 18.835 1.00 13.78 218 GLY A CA 1
ATOM 1453 C C . GLY A 1 192 ? 18.500 20.615 18.150 1.00 14.21 218 GLY A C 1
ATOM 1454 O O . GLY A 1 192 ? 19.069 21.612 18.607 1.00 11.46 218 GLY A O 1
ATOM 1455 N N . SER A 1 193 ? 18.929 19.942 17.074 1.00 11.62 219 SER A N 1
ATOM 1456 C CA . SER A 1 193 ? 20.147 20.325 16.352 1.00 10.96 219 SER A CA 1
ATOM 1457 C C . SER A 1 193 ? 20.080 21.790 15.849 1.00 13.20 219 SER A C 1
ATOM 1458 O O . SER A 1 193 ? 21.039 22.550 16.059 1.00 12.94 219 SER A O 1
ATOM 1461 N N . SER A 1 194 ? 18.952 22.185 15.221 1.00 11.12 220 SER A N 1
ATOM 1462 C CA . SER A 1 194 ? 18.792 23.535 14.685 1.00 12.02 220 SER A CA 1
ATOM 1463 C C . SER A 1 194 ? 18.932 24.578 15.786 1.00 14.55 220 SER A C 1
ATOM 1464 O O . SER A 1 194 ? 19.654 25.566 15.591 1.00 12.59 220 SER A O 1
ATOM 1467 N N . ALA A 1 195 ? 18.310 24.328 16.973 1.00 12.83 221 ALA A N 1
ATOM 1468 C CA . ALA A 1 195 ? 18.386 25.257 18.114 1.00 13.71 221 ALA A CA 1
ATOM 1469 C C . ALA A 1 195 ? 19.818 25.361 18.679 1.00 15.95 221 ALA A C 1
ATOM 1470 O O . ALA A 1 195 ? 20.240 26.452 19.040 1.00 15.29 221 ALA A O 1
ATOM 1472 N N . GLY A 1 196 ? 20.571 24.264 18.643 1.00 13.42 222 GLY A N 1
ATOM 1473 C CA . GLY A 1 196 ? 21.970 24.245 19.071 1.00 11.98 222 GLY A CA 1
ATOM 1474 C C . GLY A 1 196 ? 22.851 25.094 18.157 1.00 13.87 222 GLY A C 1
ATOM 1475 O O . GLY A 1 196 ? 23.683 25.881 18.628 1.00 11.85 222 GLY A O 1
ATOM 1476 N N . ILE A 1 197 ? 22.685 24.931 16.831 1.00 9.98 223 ILE A N 1
ATOM 1477 C CA . ILE A 1 197 ? 23.454 25.726 15.849 1.00 9.97 223 ILE A CA 1
ATOM 1478 C C . ILE A 1 197 ? 23.165 27.225 16.067 1.00 13.62 223 ILE A C 1
ATOM 1479 O O . ILE A 1 197 ? 24.094 28.040 16.147 1.00 12.82 223 ILE A O 1
ATOM 1484 N N . THR A 1 198 ? 21.870 27.583 16.160 1.00 12.53 224 THR A N 1
ATOM 1485 C CA . THR A 1 198 ? 21.440 28.972 16.370 1.00 12.11 224 THR A CA 1
ATOM 1486 C C . THR A 1 198 ? 22.064 29.542 17.673 1.00 15.00 224 THR A C 1
ATOM 1487 O O . THR A 1 198 ? 22.590 30.657 17.653 1.00 13.19 224 THR A O 1
ATOM 1491 N N . ALA A 1 199 ? 22.050 28.753 18.768 1.00 11.97 225 ALA A N 1
ATOM 1492 C CA . ALA A 1 199 ? 22.575 29.169 20.073 1.00 11.51 225 ALA A CA 1
ATOM 1493 C C . ALA A 1 199 ? 24.059 29.480 19.970 1.00 13.94 225 ALA A C 1
ATOM 1494 O O . ALA A 1 199 ? 24.501 30.490 20.514 1.00 13.74 225 ALA A O 1
ATOM 1496 N N . VAL A 1 200 ? 24.815 28.676 19.198 1.00 9.61 226 VAL A N 1
ATOM 1497 C CA . VAL A 1 200 ? 26.255 28.919 19.044 1.00 10.57 226 VAL A CA 1
ATOM 1498 C C . VAL A 1 200 ? 26.465 30.235 18.265 1.00 13.21 226 VAL A C 1
ATOM 1499 O O . VAL A 1 200 ? 27.244 31.077 18.693 1.00 14.01 226 VAL A O 1
ATOM 1503 N N . LYS A 1 201 ? 25.748 30.417 17.165 1.00 14.04 227 LYS A N 1
ATOM 1504 C CA . LYS A 1 201 ? 25.885 31.627 16.342 1.00 14.16 227 LYS A CA 1
ATOM 1505 C C . LYS A 1 201 ? 25.460 32.890 17.109 1.00 19.69 227 LYS A C 1
ATOM 1506 O O . LYS A 1 201 ? 26.144 33.908 17.015 1.00 19.90 227 LYS A O 1
ATOM 1512 N N . GLU A 1 202 ? 24.392 32.795 17.925 1.00 18.25 228 GLU A N 1
ATOM 1513 C CA . GLU A 1 202 ? 23.857 33.892 18.746 1.00 18.63 228 GLU A CA 1
ATOM 1514 C C . GLU A 1 202 ? 24.669 34.120 20.037 1.00 21.98 228 GLU A C 1
ATOM 1515 O O . GLU A 1 202 ? 24.422 35.095 20.749 1.00 21.36 228 GLU A O 1
ATOM 1521 N N . LYS A 1 203 ? 25.681 33.272 20.284 1.00 16.27 229 LYS A N 1
ATOM 1522 C CA . LYS A 1 203 ? 26.619 33.312 21.408 1.00 16.62 229 LYS A CA 1
ATOM 1523 C C . LYS A 1 203 ? 25.916 33.032 22.749 1.00 21.12 229 LYS A C 1
ATOM 1524 O O . LYS A 1 203 ? 26.422 33.461 23.785 1.00 22.72 229 LYS A O 1
ATOM 1530 N N . THR A 1 204 ? 24.772 32.300 22.741 1.00 16.85 230 THR A N 1
ATOM 1531 C CA . THR A 1 204 ? 24.050 31.918 23.976 1.00 17.80 230 THR A CA 1
ATOM 1532 C C . THR A 1 204 ? 24.502 30.513 24.447 1.00 23.86 230 THR A C 1
ATOM 1533 O O . THR A 1 204 ? 24.180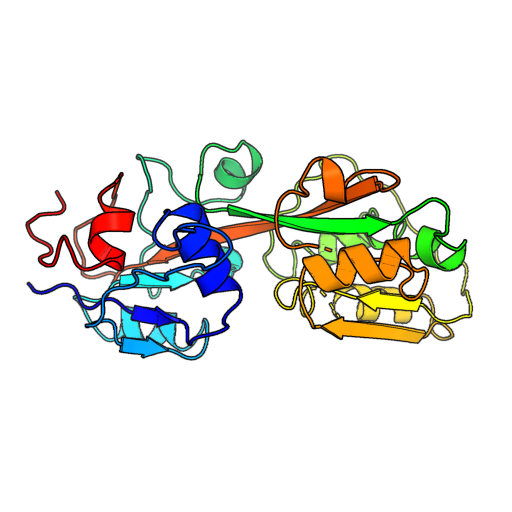 30.089 25.560 1.00 26.28 230 THR A O 1
ATOM 1537 N N . ALA A 1 205 ? 25.213 29.783 23.571 1.00 16.69 231 ALA A N 1
ATOM 1538 C CA . ALA A 1 205 ? 25.819 28.493 23.875 1.00 14.79 231 ALA A CA 1
ATOM 1539 C C . ALA A 1 205 ? 27.266 28.563 23.486 1.00 16.38 231 ALA A C 1
ATOM 1540 O O . ALA A 1 205 ? 27.601 29.149 22.447 1.00 14.80 231 ALA A O 1
ATOM 1542 N N . ASP A 1 206 ? 28.112 27.905 24.262 1.00 12.69 232 ASP A N 1
ATOM 1543 C CA . ASP A 1 206 ? 29.521 27.814 23.944 1.00 11.98 232 ASP A CA 1
ATOM 1544 C C . ASP A 1 206 ? 29.719 26.730 22.874 1.00 13.15 232 ASP A C 1
ATOM 1545 O O . ASP A 1 206 ? 30.544 26.876 21.980 1.00 11.60 232 ASP A O 1
ATOM 1550 N N . ILE A 1 207 ? 29.006 25.609 23.032 1.00 8.35 233 ILE A N 1
ATOM 1551 C CA . ILE A 1 207 ? 29.135 24.459 22.132 1.00 7.32 233 ILE A CA 1
ATOM 1552 C C . ILE A 1 207 ? 27.735 23.973 21.766 1.00 11.38 233 ILE A C 1
ATOM 1553 O O . ILE A 1 207 ? 26.849 23.920 22.639 1.00 10.09 233 ILE A O 1
ATOM 1558 N N . GLY A 1 208 ? 27.571 23.603 20.505 1.00 8.33 234 GLY A N 1
ATOM 1559 C CA . GLY A 1 208 ? 26.313 23.053 20.008 1.00 8.81 234 GLY A CA 1
ATOM 1560 C C . GLY A 1 208 ? 26.444 21.571 19.743 1.00 12.05 234 GLY A C 1
ATOM 1561 O O . GLY A 1 208 ? 27.543 21.089 19.438 1.00 13.42 234 GLY A O 1
ATOM 1570 N N . VAL A 1 210 ? 24.764 18.502 17.413 1.00 9.13 236 VAL A N 1
ATOM 1571 C CA . VAL A 1 210 ? 24.046 18.280 16.146 1.00 9.04 236 VAL A CA 1
ATOM 1572 C C . VAL A 1 210 ? 24.181 16.800 15.799 1.00 13.24 236 VAL A C 1
ATOM 1573 O O . VAL A 1 210 ? 25.295 16.333 15.604 1.00 13.73 236 VAL A O 1
ATOM 1577 N N . SER A 1 211 ? 23.062 16.055 15.722 1.00 10.53 237 SER A N 1
ATOM 1578 C CA . SER A 1 211 ? 23.137 14.599 15.469 1.00 10.67 237 SER A CA 1
ATOM 1579 C C . SER A 1 211 ? 22.921 14.257 13.978 1.00 14.21 237 SER A C 1
ATOM 1580 O O . SER A 1 211 ? 22.286 13.253 13.645 1.00 13.91 237 SER A O 1
ATOM 1583 N N . ARG A 1 212 ? 23.483 15.079 13.087 1.00 10.74 238 ARG A N 1
ATOM 1584 C CA . ARG A 1 212 ? 23.370 14.907 11.634 1.00 10.67 238 ARG A CA 1
ATOM 1585 C C . ARG A 1 212 ? 24.400 15.781 10.963 1.00 14.22 238 ARG A C 1
ATOM 1586 O O . ARG A 1 212 ? 25.061 16.570 11.644 1.00 12.99 238 ARG A O 1
ATOM 1594 N N . GLU A 1 213 ? 24.524 15.671 9.643 1.00 12.84 239 GLU A N 1
ATOM 1595 C CA A GLU A 1 213 ? 25.426 16.544 8.903 0.50 12.73 239 GLU A CA 1
ATOM 1596 C CA B GLU A 1 213 ? 25.424 16.549 8.906 0.50 13.09 239 GLU A CA 1
ATOM 1597 C C . GLU A 1 213 ? 24.837 17.955 8.944 1.00 15.18 239 GLU A C 1
ATOM 1598 O O . GLU A 1 213 ? 23.610 18.103 9.024 1.00 15.20 239 GLU A O 1
ATOM 1609 N N . LEU A 1 214 ? 25.684 18.979 8.922 1.00 13.05 240 LEU A N 1
ATOM 1610 C CA . LEU A 1 214 ? 25.195 20.368 8.895 1.00 13.93 240 LEU A CA 1
ATOM 1611 C C . LEU A 1 214 ? 24.967 20.742 7.440 1.00 17.68 240 LEU A C 1
ATOM 1612 O O . LEU A 1 214 ? 25.698 20.273 6.578 1.00 18.02 240 LEU A O 1
ATOM 1617 N N . THR A 1 215 ? 23.998 21.592 7.162 1.00 14.18 241 THR A N 1
ATOM 1618 C CA . THR A 1 215 ? 23.769 22.089 5.800 1.00 13.52 241 THR A CA 1
ATOM 1619 C C . THR A 1 215 ? 24.841 23.122 5.483 1.00 16.14 241 THR A C 1
ATOM 1620 O O . THR A 1 215 ? 25.390 23.714 6.424 1.00 15.28 241 THR A O 1
ATOM 1624 N N . PRO A 1 216 ? 25.092 23.452 4.200 1.00 15.50 242 PRO A N 1
ATOM 1625 C CA . PRO A 1 216 ? 26.072 24.513 3.894 1.00 15.73 242 PRO A CA 1
ATOM 1626 C C . PRO A 1 216 ? 25.743 25.825 4.634 1.00 21.06 242 PRO A C 1
ATOM 1627 O O . PRO A 1 216 ? 26.654 26.462 5.159 1.00 21.52 242 PRO A O 1
ATOM 1631 N N . GLU A 1 217 ? 24.441 26.198 4.744 1.00 17.39 243 GLU A N 1
ATOM 1632 C CA . GLU A 1 217 ? 24.048 27.437 5.445 1.00 17.68 243 GLU A CA 1
ATOM 1633 C C . GLU A 1 217 ? 24.367 27.341 6.956 1.00 18.97 243 GLU A C 1
ATOM 1634 O O . GLU A 1 217 ? 24.892 28.298 7.542 1.00 17.53 243 GLU A O 1
ATOM 1640 N N . GLU A 1 218 ? 24.035 26.202 7.584 1.00 14.07 244 GLU A N 1
ATOM 1641 C CA . GLU A 1 218 ? 24.299 26.011 9.022 1.00 13.05 244 GLU A CA 1
ATOM 1642 C C . GLU A 1 218 ? 25.796 26.068 9.317 1.00 17.90 244 GLU A C 1
ATOM 1643 O O . GLU A 1 218 ? 26.190 26.687 10.297 1.00 18.54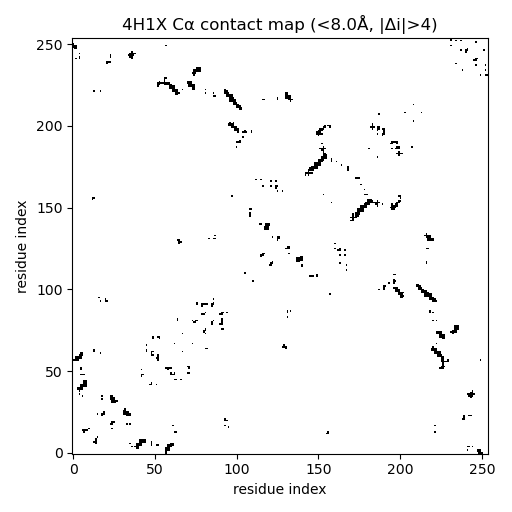 244 GLU A O 1
ATOM 1649 N N . GLY A 1 219 ? 26.603 25.443 8.457 1.00 13.96 245 GLY A N 1
ATOM 1650 C CA . GLY A 1 219 ? 28.053 25.368 8.630 1.00 14.89 245 GLY A CA 1
ATOM 1651 C C . GLY A 1 219 ? 28.807 26.685 8.526 1.00 17.99 245 GLY A C 1
ATOM 1652 O O . GLY A 1 219 ? 29.940 26.773 9.005 1.00 18.13 245 GLY A O 1
ATOM 1653 N N . LYS A 1 220 ? 28.198 27.725 7.907 1.00 14.60 246 LYS A N 1
ATOM 1654 C CA . LYS A 1 220 ? 28.839 29.033 7.730 1.00 15.51 246 LYS A CA 1
ATOM 1655 C C . LYS A 1 220 ? 29.243 29.631 9.080 1.00 19.47 246 LYS A C 1
ATOM 1656 O O . LYS A 1 220 ? 28.409 29.727 9.976 1.00 18.22 246 LYS A O 1
ATOM 1662 N N . SER A 1 221 ? 30.538 29.970 9.228 1.00 16.29 247 SER A N 1
ATOM 1663 C CA . SER A 1 221 ? 31.167 30.565 10.426 1.00 16.16 247 SER A CA 1
ATOM 1664 C C . SER A 1 221 ? 31.422 29.528 11.531 1.00 19.12 247 SER A C 1
ATOM 1665 O O . SER A 1 221 ? 31.934 29.903 12.578 1.00 19.69 247 SER A O 1
ATOM 1668 N N . LEU A 1 222 ? 31.063 28.247 11.319 1.00 13.94 248 LEU A N 1
ATOM 1669 C CA . LEU A 1 222 ? 31.258 27.235 12.352 1.00 12.60 248 LEU A CA 1
ATOM 1670 C C . LEU A 1 222 ? 32.251 26.166 11.977 1.00 15.85 248 LEU A C 1
ATOM 1671 O O . LEU A 1 222 ? 32.463 25.880 10.789 1.00 14.84 248 LEU A O 1
ATOM 1676 N N . THR A 1 223 ? 32.776 25.499 13.019 1.00 11.30 249 THR A N 1
ATOM 1677 C CA . THR A 1 223 ? 33.575 24.282 12.895 1.00 11.80 249 THR A CA 1
ATOM 1678 C C . THR A 1 223 ? 32.715 23.167 13.502 1.00 14.67 249 THR A C 1
ATOM 1679 O O . THR A 1 223 ? 32.038 23.411 14.509 1.00 12.68 249 THR A O 1
ATOM 1683 N N . HIS A 1 224 ? 32.637 22.012 12.843 1.00 13.35 250 HIS A N 1
ATOM 1684 C CA . HIS A 1 224 ? 31.925 20.851 13.385 1.00 14.14 250 HIS A CA 1
ATOM 1685 C C . HIS A 1 224 ? 32.925 19.722 13.508 1.00 17.78 250 HIS A C 1
ATOM 1686 O O . HIS A 1 224 ? 33.908 19.657 12.752 1.00 16.65 250 HIS A O 1
ATOM 1693 N N . ASP A 1 225 ? 32.683 18.843 14.463 1.00 13.04 251 ASP A N 1
ATOM 1694 C CA . ASP A 1 225 ? 33.575 17.742 14.759 1.00 12.90 251 ASP A CA 1
ATOM 1695 C C . ASP A 1 225 ? 32.764 16.537 15.241 1.00 13.40 251 ASP A C 1
ATOM 1696 O O . ASP A 1 225 ? 31.960 16.673 16.166 1.00 12.28 251 ASP A O 1
ATOM 1701 N N . ALA A 1 226 ? 32.959 15.364 14.614 1.00 12.60 252 ALA A N 1
ATOM 1702 C CA . ALA A 1 226 ? 32.206 14.170 15.042 1.00 12.05 252 ALA A CA 1
ATOM 1703 C C . ALA A 1 226 ? 32.890 13.525 16.251 1.00 18.97 252 ALA A C 1
ATOM 1704 O O . ALA A 1 226 ? 33.987 12.973 16.122 1.00 22.72 252 ALA A O 1
ATOM 1706 N N . ILE A 1 227 ? 32.248 13.602 17.421 1.00 13.07 253 ILE A N 1
ATOM 1707 C CA . ILE A 1 227 ? 32.770 13.030 18.670 1.00 13.82 253 ILE A CA 1
ATOM 1708 C C . ILE A 1 227 ? 32.391 11.544 18.772 1.00 15.20 253 ILE A C 1
ATOM 1709 O O . ILE A 1 227 ? 32.967 10.821 19.567 1.00 16.30 253 ILE A O 1
ATOM 1714 N N . ALA A 1 228 ? 31.428 11.098 17.978 1.00 11.14 254 ALA A N 1
ATOM 1715 C CA . ALA A 1 228 ? 30.982 9.706 17.980 1.00 11.03 254 ALA A CA 1
ATOM 1716 C C . ALA A 1 228 ? 30.179 9.402 16.740 1.00 13.68 254 ALA A C 1
ATOM 1717 O O . ALA A 1 228 ? 29.590 10.314 16.135 1.00 12.38 254 ALA A O 1
ATOM 1719 N N . LEU A 1 229 ? 30.112 8.113 16.396 1.00 10.67 255 LEU A N 1
ATOM 1720 C CA . LEU A 1 229 ? 29.244 7.607 15.338 1.00 10.09 255 LEU A CA 1
ATOM 1721 C C . LEU A 1 229 ? 28.226 6.725 16.002 1.00 15.83 255 LEU A C 1
ATOM 1722 O O . LEU A 1 229 ? 28.568 5.890 16.854 1.00 15.52 255 LEU A O 1
ATOM 1727 N N . ASP A 1 230 ? 26.968 6.969 15.685 1.00 13.84 256 ASP A N 1
ATOM 1728 C CA . ASP A 1 230 ? 25.883 6.217 16.272 1.00 13.53 256 ASP A CA 1
ATOM 1729 C C . ASP A 1 230 ? 25.269 5.355 15.199 1.00 15.74 256 ASP A C 1
ATOM 1730 O O . ASP A 1 230 ? 24.621 5.882 14.300 1.00 14.66 256 ASP A O 1
ATOM 1735 N N . GLY A 1 231 ? 25.529 4.054 15.263 1.00 11.42 257 GLY A N 1
ATOM 1736 C CA . GLY A 1 231 ? 24.948 3.131 14.302 1.00 11.48 257 GLY A CA 1
ATOM 1737 C C . GLY A 1 231 ? 23.577 2.704 14.804 1.00 16.32 257 GLY A C 1
ATOM 1738 O O . GLY A 1 231 ? 23.288 2.784 16.012 1.00 16.56 257 GLY A O 1
ATOM 1739 N N . ILE A 1 232 ? 22.714 2.293 13.881 1.00 12.30 258 ILE A N 1
ATOM 1740 C CA . ILE A 1 232 ? 21.380 1.789 14.191 1.00 11.83 258 ILE A CA 1
ATOM 1741 C C . ILE A 1 232 ? 21.307 0.350 13.668 1.00 13.25 258 ILE A C 1
ATOM 1742 O O . ILE A 1 232 ? 21.633 0.097 12.508 1.00 12.80 258 ILE A O 1
ATOM 1747 N N . ALA A 1 233 ? 20.945 -0.583 14.536 1.00 9.91 259 ALA A N 1
ATOM 1748 C CA . ALA A 1 233 ? 20.767 -1.989 14.185 1.00 11.14 259 ALA A CA 1
ATOM 1749 C C . ALA A 1 233 ? 19.289 -2.255 13.983 1.00 12.28 259 ALA A C 1
ATOM 1750 O O . ALA A 1 233 ? 18.460 -1.793 14.793 1.00 13.08 259 ALA A O 1
ATOM 1752 N N . VAL A 1 234 ? 18.964 -2.985 12.932 1.00 9.68 260 VAL A N 1
ATOM 1753 C CA . VAL A 1 234 ? 17.602 -3.453 12.651 1.00 8.87 260 VAL A CA 1
ATOM 1754 C C . VAL A 1 234 ? 17.564 -4.856 13.193 1.00 12.40 260 VAL A C 1
ATOM 1755 O O . VAL A 1 234 ? 18.355 -5.709 12.749 1.00 13.32 260 VAL A O 1
ATOM 1759 N N . VAL A 1 235 ? 16.693 -5.103 14.158 1.00 8.21 261 VAL A N 1
ATOM 1760 C CA . VAL A 1 235 ? 16.724 -6.366 14.870 1.00 7.58 261 VAL A CA 1
ATOM 1761 C C . VAL A 1 235 ? 15.422 -7.164 14.701 1.00 11.41 261 VAL A C 1
ATOM 1762 O O . VAL A 1 235 ? 14.323 -6.598 14.657 1.00 11.66 261 VAL A O 1
ATOM 1766 N N . VAL A 1 236 ? 15.580 -8.478 14.635 1.00 7.94 262 VAL A N 1
ATOM 1767 C CA . VAL A 1 236 ? 14.510 -9.463 14.518 1.00 8.72 262 VAL A CA 1
ATOM 1768 C C . VAL A 1 236 ? 14.676 -10.506 15.634 1.00 13.62 262 VAL A C 1
ATOM 1769 O O . VAL A 1 236 ? 15.697 -10.526 16.324 1.00 13.76 262 VAL A O 1
ATOM 1773 N N . ASN A 1 237 ? 13.671 -11.364 15.801 1.00 11.46 263 ASN A N 1
ATOM 1774 C CA . ASN A 1 237 ? 13.730 -12.423 16.790 1.00 11.81 263 ASN A CA 1
ATOM 1775 C C . ASN A 1 237 ? 14.756 -13.463 16.338 1.00 15.24 263 ASN A C 1
ATOM 1776 O O . ASN A 1 237 ? 14.938 -13.651 15.137 1.00 14.75 263 ASN A O 1
ATOM 1781 N N . ASN A 1 238 ? 15.450 -14.097 17.278 1.00 14.10 264 ASN A N 1
ATOM 1782 C CA . ASN A 1 238 ? 16.437 -15.148 16.959 1.00 14.63 264 ASN A CA 1
ATOM 1783 C C . ASN A 1 238 ? 15.821 -16.334 16.175 1.00 18.84 264 ASN A C 1
ATOM 1784 O O . ASN A 1 238 ? 16.541 -17.018 15.449 1.00 18.45 264 ASN A O 1
ATOM 1789 N N . ASP A 1 239 ? 14.502 -16.561 16.307 1.00 16.70 265 ASP A N 1
ATOM 1790 C CA . ASP A 1 239 ? 13.745 -17.604 15.586 1.00 16.47 265 ASP A CA 1
ATOM 1791 C C . ASP A 1 239 ? 13.587 -17.302 14.082 1.00 20.71 265 ASP A C 1
ATOM 1792 O O . ASP A 1 239 ? 13.250 -18.208 13.296 1.00 19.24 265 ASP A O 1
ATOM 1797 N N . ASN A 1 240 ? 13.708 -16.004 13.709 1.00 17.61 266 ASN A N 1
ATOM 1798 C CA . ASN A 1 240 ? 13.550 -15.536 12.330 1.00 17.10 266 ASN A CA 1
ATOM 1799 C C . ASN A 1 240 ? 14.726 -15.994 11.459 1.00 22.48 266 ASN A C 1
ATOM 1800 O O . ASN A 1 240 ? 15.874 -15.626 11.732 1.00 22.47 266 ASN A O 1
ATOM 1805 N N . LYS A 1 241 ? 14.426 -16.782 10.415 1.00 21.27 267 LYS A N 1
ATOM 1806 C CA . LYS A 1 241 ? 15.409 -17.316 9.462 1.00 22.42 267 LYS A CA 1
ATOM 1807 C C . LYS A 1 241 ? 15.981 -16.208 8.546 1.00 26.07 267 LYS A C 1
ATOM 1808 O O . LYS A 1 241 ? 17.078 -16.391 8.034 1.00 27.00 267 LYS A O 1
ATOM 1814 N N . ALA A 1 242 ? 15.273 -15.069 8.373 1.00 21.78 268 ALA A N 1
ATOM 1815 C CA . ALA A 1 242 ? 15.770 -13.926 7.572 1.00 21.17 268 ALA A CA 1
ATOM 1816 C C . ALA A 1 242 ? 17.066 -13.370 8.183 1.00 23.53 268 ALA A C 1
ATOM 1817 O O . ALA A 1 242 ? 17.174 -13.299 9.407 1.00 22.63 268 ALA A O 1
ATOM 1819 N N . SER A 1 243 ? 18.044 -13.000 7.347 1.00 19.19 269 SER A N 1
ATOM 1820 C CA . SER A 1 243 ? 19.313 -12.503 7.870 1.00 18.79 269 SER A CA 1
ATOM 1821 C C . SER A 1 243 ? 19.725 -11.208 7.199 1.00 19.80 269 SER A C 1
ATOM 1822 O O . SER A 1 243 ? 20.649 -10.554 7.673 1.00 16.62 269 SER A O 1
ATOM 1825 N N . GLN A 1 244 ? 19.085 -10.861 6.072 1.00 17.22 270 GLN A N 1
ATOM 1826 C CA . GLN A 1 244 ? 19.447 -9.618 5.392 1.00 17.82 270 GLN A CA 1
ATOM 1827 C C . GLN A 1 244 ? 18.265 -8.975 4.688 1.00 21.07 270 GLN A C 1
ATOM 1828 O O . GLN A 1 244 ? 17.344 -9.656 4.226 1.00 21.51 270 GLN A O 1
ATOM 1834 N N . VAL A 1 245 ? 18.314 -7.646 4.606 1.00 17.97 271 VAL A N 1
ATOM 1835 C CA . VAL A 1 245 ? 17.313 -6.861 3.887 1.00 18.02 271 VAL A CA 1
ATOM 1836 C C . VAL A 1 245 ? 18.016 -5.813 3.076 1.00 19.68 271 VAL A C 1
ATOM 1837 O O . VAL A 1 245 ? 19.045 -5.295 3.502 1.00 18.70 271 VAL A O 1
ATOM 1841 N N . SER A 1 246 ? 17.450 -5.463 1.918 1.00 17.15 272 SER A N 1
ATOM 1842 C CA . SER A 1 246 ? 17.959 -4.323 1.164 1.00 17.15 272 SER A CA 1
ATOM 1843 C C . SER A 1 246 ? 17.420 -3.040 1.819 1.00 23.11 272 SER A C 1
ATOM 1844 O O . SER A 1 246 ? 16.467 -3.123 2.612 1.00 22.05 272 SER A O 1
ATOM 1860 N N . ALA A 1 248 ? 15.717 -0.830 0.247 1.00 22.17 274 ALA A N 1
ATOM 1861 C CA . ALA A 1 248 ? 14.360 -0.734 -0.317 1.00 22.32 274 ALA A CA 1
ATOM 1862 C C . ALA A 1 248 ? 13.385 -1.541 0.513 1.00 23.47 274 ALA A C 1
ATOM 1863 O O . ALA A 1 248 ? 12.322 -1.029 0.874 1.00 22.62 274 ALA A O 1
ATOM 1865 N N . GLU A 1 249 ? 13.751 -2.806 0.820 1.00 17.66 275 GLU A N 1
ATOM 1866 C CA . GLU A 1 249 ? 12.922 -3.693 1.626 1.00 16.86 275 GLU A CA 1
ATOM 1867 C C . GLU A 1 249 ? 12.738 -3.099 2.996 1.00 19.20 275 GLU A C 1
ATOM 1868 O O . GLU A 1 249 ? 11.624 -3.117 3.498 1.00 19.76 275 GLU A O 1
ATOM 1874 N N . LEU A 1 250 ? 13.830 -2.551 3.586 1.00 14.14 276 LEU A N 1
ATOM 1875 C CA . LEU A 1 250 ? 13.791 -1.949 4.915 1.00 14.31 276 LEU A CA 1
ATOM 1876 C C . LEU A 1 250 ? 12.733 -0.851 4.987 1.00 17.85 276 LEU A C 1
ATOM 1877 O O . LEU A 1 250 ? 11.894 -0.863 5.897 1.00 17.42 276 LEU A O 1
ATOM 1882 N N . ALA A 1 251 ? 12.763 0.080 4.021 1.00 14.64 277 ALA A N 1
ATOM 1883 C CA . ALA A 1 251 ? 11.789 1.167 3.986 1.00 15.01 277 ALA A CA 1
ATOM 1884 C C . ALA A 1 251 ? 10.372 0.617 3.734 1.00 18.17 277 ALA A C 1
ATOM 1885 O O . ALA A 1 251 ? 9.430 1.065 4.391 1.00 16.32 277 ALA A O 1
ATOM 1887 N N . ASP A 1 252 ? 10.239 -0.416 2.856 1.00 15.71 278 ASP A N 1
ATOM 1888 C CA . ASP A 1 252 ? 8.964 -1.085 2.568 1.00 15.97 278 ASP A CA 1
ATOM 1889 C C . ASP A 1 252 ? 8.356 -1.704 3.837 1.00 18.46 278 ASP A C 1
ATOM 1890 O O . ASP A 1 252 ? 7.151 -1.576 4.072 1.00 18.04 278 ASP A O 1
ATOM 1895 N N . VAL A 1 253 ? 9.196 -2.360 4.655 1.00 13.00 279 VAL A N 1
ATOM 1896 C CA . VAL A 1 253 ? 8.735 -2.995 5.890 1.00 12.20 279 VAL A CA 1
ATOM 1897 C C . VAL A 1 253 ? 8.272 -1.924 6.907 1.00 15.88 279 VAL A C 1
ATOM 1898 O O . VAL A 1 253 ? 7.147 -2.020 7.418 1.00 15.84 279 VAL A O 1
ATOM 1902 N N . PHE A 1 254 ? 9.125 -0.927 7.190 1.00 11.56 280 PHE A N 1
ATOM 1903 C CA . PHE A 1 254 ? 8.799 0.058 8.224 1.00 11.45 280 PHE A CA 1
ATOM 1904 C C . PHE A 1 254 ? 7.695 1.040 7.801 1.00 17.00 280 PHE A C 1
ATOM 1905 O O . PHE A 1 254 ? 7.043 1.588 8.689 1.00 16.23 280 PHE A O 1
ATOM 1913 N N . SER A 1 255 ? 7.431 1.202 6.477 1.00 16.41 281 SER A N 1
ATOM 1914 C CA . SER A 1 255 ? 6.319 2.027 5.974 1.00 16.94 281 SER A CA 1
ATOM 1915 C C . SER A 1 255 ? 5.035 1.188 5.797 1.00 20.66 281 SER A C 1
ATOM 1916 O O . SER A 1 255 ? 4.002 1.731 5.397 1.00 21.98 281 SER A O 1
ATOM 1919 N N . GLY A 1 256 ? 5.119 -0.111 6.065 1.00 17.91 282 GLY A N 1
ATOM 1920 C CA . GLY A 1 256 ? 3.996 -1.048 6.001 1.00 18.62 282 GLY A CA 1
ATOM 1921 C C . GLY A 1 256 ? 3.567 -1.506 4.616 1.00 24.09 282 GLY A C 1
ATOM 1922 O O . GLY A 1 256 ? 2.435 -1.965 4.450 1.00 24.11 282 GLY A O 1
ATOM 1923 N N . LYS A 1 257 ? 4.471 -1.414 3.623 1.00 21.54 283 LYS A N 1
ATOM 1924 C CA . LYS A 1 257 ? 4.215 -1.816 2.232 1.00 22.33 283 LYS A CA 1
ATOM 1925 C C . LYS A 1 257 ? 4.456 -3.311 2.004 1.00 26.41 283 LYS A C 1
ATOM 1926 O O . LYS A 1 257 ? 3.833 -3.915 1.133 1.00 26.47 283 LYS A O 1
ATOM 1932 N N . LEU A 1 258 ? 5.399 -3.880 2.748 1.00 22.25 284 LEU A N 1
ATOM 1933 C CA . LEU A 1 258 ? 5.788 -5.281 2.717 1.00 20.69 284 LEU A CA 1
ATOM 1934 C C . LEU A 1 258 ? 5.429 -5.818 4.084 1.00 22.33 284 LEU A C 1
ATOM 1935 O O . LEU A 1 258 ? 6.012 -5.379 5.089 1.00 20.40 284 LEU A O 1
ATOM 1940 N N . THR A 1 259 ? 4.420 -6.707 4.153 1.00 18.27 285 THR A N 1
ATOM 1941 C CA . THR A 1 259 ? 3.841 -7.103 5.443 1.00 18.49 285 THR A CA 1
ATOM 1942 C C . THR A 1 259 ? 3.978 -8.571 5.833 1.00 21.54 285 THR A C 1
ATOM 1943 O O . THR A 1 259 ? 3.467 -8.949 6.893 1.00 21.14 285 THR A O 1
ATOM 1947 N N . THR A 1 260 ? 4.588 -9.412 4.988 1.00 19.80 286 THR A N 1
ATOM 1948 C CA . THR A 1 260 ? 4.743 -10.827 5.345 1.00 19.79 286 THR A CA 1
ATOM 1949 C C . THR A 1 260 ? 6.198 -11.229 5.226 1.00 21.70 286 THR A C 1
ATOM 1950 O O . THR A 1 260 ? 6.896 -10.755 4.334 1.00 20.26 286 THR A O 1
ATOM 1954 N N . TRP A 1 261 ? 6.654 -12.112 6.131 1.00 18.84 287 TRP A N 1
ATOM 1955 C CA . TRP A 1 261 ? 8.050 -12.547 6.163 1.00 19.23 287 TRP A CA 1
ATOM 1956 C C . TRP A 1 261 ? 8.480 -13.368 4.950 1.00 23.91 287 TRP A C 1
ATOM 1957 O O . TRP A 1 261 ? 9.645 -13.269 4.563 1.00 23.28 287 TRP A O 1
ATOM 1968 N N . ASP A 1 262 ? 7.552 -14.106 4.310 1.00 22.33 288 ASP A N 1
ATOM 1969 C CA . ASP A 1 262 ? 7.883 -14.917 3.124 1.00 24.12 288 ASP A CA 1
ATOM 1970 C C . ASP A 1 262 ? 8.407 -14.045 1.947 1.00 29.44 288 ASP A C 1
ATOM 1971 O O . ASP A 1 262 ? 9.088 -14.577 1.074 1.00 32.06 288 ASP A O 1
ATOM 1976 N N . LYS A 1 263 ? 8.128 -12.712 1.952 1.00 25.33 289 LYS A N 1
ATOM 1977 C CA A LYS A 1 263 ? 8.594 -11.792 0.907 0.50 24.68 289 LYS A CA 1
ATOM 1978 C CA B LYS A 1 263 ? 8.596 -11.803 0.901 0.50 24.82 289 LYS A CA 1
ATOM 1979 C C . LYS A 1 263 ? 10.082 -11.443 1.102 1.00 28.59 289 LYS A C 1
ATOM 1980 O O . LYS A 1 263 ? 10.717 -10.891 0.193 1.00 27.77 289 LYS A O 1
ATOM 1991 N N . ILE A 1 264 ? 10.644 -11.771 2.285 1.00 24.47 290 ILE A N 1
ATOM 1992 C CA . ILE A 1 264 ? 12.051 -11.530 2.624 1.00 24.00 290 ILE A CA 1
ATOM 1993 C C . ILE A 1 264 ? 12.787 -12.871 2.480 1.00 30.13 290 ILE A C 1
ATOM 1994 O O . ILE A 1 264 ? 12.544 -13.796 3.262 1.00 31.12 290 ILE A O 1
ATOM 1999 N N . LYS A 1 265 ? 13.626 -12.998 1.440 1.00 27.56 291 LYS A N 1
ATOM 2000 C CA . LYS A 1 265 ? 14.358 -14.240 1.145 1.00 28.69 291 LYS A CA 1
ATOM 2001 C C . LYS A 1 265 ? 15.513 -14.492 2.139 1.00 44.48 291 LYS A C 1
ATOM 2002 O O . LYS A 1 265 ? 15.860 -13.575 2.916 1.00 41.46 291 LYS A O 1
#

Foldseek 3Di:
DWAAEEAEDPPDPLNVLQQVLLVQFDDPDVDTDRLFAPRHDYAHAQVRLLCVQLVDQRYKYKHWPLSDDPSWAFAAEPNHDDDLVCLLVVVRRQKWFDKKKAFPLQDPVNVLLVLLCQAPNNLVLCVVVRFHANDPDHDHHAAPLDADEFEEEAAPVCQVSVSSVVSVCVRRVRYYYHYYHDHQVVFLVCRVVVVGNMYHGHDADPVSCVRMDMDGSGMTGMTIIHGPSQPARYDYVVSSCVRSVNDTDSVVRD

InterPro domains:
  IPR024370 PBP domain [PF12849] (30-154)
  IPR024370 PBP domain [PF12849] (175-288)
  IPR050811 Phosphate-binding ABC transporter substrate-binding [PTHR30570] (167-290)

CATH classification: 3.40.190.10

Sequence (254 aa):
GTIEEVISRENGSGTRGAFTEITGIILKKDGDKKIIDNTAKTAVIQNNSTEEGVLSAVQGNANAIGYISSLGSLTKSSVKALEIIDGVKASRDTVLDGEYPLLQRPFNIVWSSNLSKLGQDFIISSFIHSKQGQQVVTTDNKFIEAKTETTEYTSQHLSGKKLSVVGSTTSVSSSLEEKLAEAYKKEENPEVTIDITSNGSSAGITAVKEKTADIGVSREELTPEEGKSLTHDAIALDGIAVVVNNDNKASQVSAELADVFSGKLTTWDKKIK

Organism: Streptococcus pneumoniae serotype 4 (strain ATCC BAA-334 / TIGR4) (NCBI:txid170187)

Radius of gyration: 19.59 Å; Cα contacts (8 Å, |Δi|>4): 536; chains: 1; bounding box: 47×52×40 Å

Nearest PDB structures (foldseek):
  4h1x-assembly1_A  TM=1.004E+00  e=7.437E-57  Streptococcus pneumoniae TIGR4
  1twy-assembly1_A  TM=8.669E-01  e=1.155E-05  Vibrio cholerae O1 biovar El Tor str. N16961
  5b7h-assembly2_B-2  TM=4.755E-01  e=2.840E-03  Vibrio vulnificus
  3pam-assembly1_A  TM=5.381E-01  e=1.435E-01  Bartonella henselae
  3pam-assembly2_B  TM=3.031E-01  e=3.801E-02  Bartonella henselae

Solvent-accessible surface area: 12735 Å² total

Secondary structure (DSSP, 8-state):
-B-EEEEEPTT-HHHHHHHHHHT-EEESSS-EEE---TT-EEESSHHHHHHHHHH-TTEEEEEEGGG--TTSEEPEETTBPPSHHHHHTT-S-SEEEEEEEE-TT--HHHHHHHHHHHBHHHHHHHHHTT-B------B-------EEEEEEEE-HHHH---HHHHHHHHH-TEEEEEEEES-HHHHHHHHHHTS-SB---SPPPHHHHTT-EEEEEEEEEEEEEE-TT----EE--HHHHHHTTS--BGGG--

B-factor: mean 22.91, std 13.19, range [7.24, 102.1]